Protein AF-A0A0V0Y536-F1 (afdb_monomer_lite)

Organism: Trichinella pseudospiralis (NCBI:txid6337)

Foldseek 3Di:
DQPDPDKDDKDKDKFFWAPPDDPWIWGADPVGIFTEDCPQEDEDDDDDDHRDTKIFIAMDDPRYGYGHYIYHDDDDDPVRVCVVVVNDDPQDDDVVLVPDDLVNLVVVPVQAAEDEAEDEAQALLDPVSLVVVLVVVVVVLDDDPRYAYEYEYEDPHHPDQPQQCLLVSSLVSVVSNLVSLVVRVSCLVRYAYEYEYDCSSDPDNDDPDDFPPVQVSVVVSPPDPSNVRYYYGYNPRQCSVDSRPDRPVVVVVVPD

InterPro domains:
  IPR007185 DNA polymerase alpha/delta/epsilon, subunit B [PF04042] (116-205)
  IPR016266 DNA polymerase epsilon, subunit B [PTHR12708] (7-204)

Secondary structure (DSSP, 8-state):
-TT--S-EEEEEEEEEEEEEETTEEEEEETTEEEEEE-TTPEEPSS---TTEEEEEEEEEETTEEEEEEEEPPPPPPHHHHHHHTTT--SS---HHHHTS-HHHHHHHHHHSEEEEEEE----TT-HHHHHHHHHHHHHTT---SSEEEEEEEESP-SSS--GGGHHHHHHHHHHHHHHHHHT-HHHHHHEEEEEE--GGG-SS---S--TTHHHHHHHHH---GGGTTEEE--TT----S-BTTB-HHHHHHT--

Structure (mmCIF, N/CA/C/O backbone):
data_AF-A0A0V0Y536-F1
#
_entry.id   AF-A0A0V0Y536-F1
#
loop_
_atom_site.group_PDB
_atom_site.id
_atom_site.type_symbol
_atom_site.label_atom_id
_atom_site.label_alt_id
_atom_site.label_comp_id
_atom_site.label_asym_id
_atom_site.label_entity_id
_atom_site.label_seq_id
_atom_site.pdbx_PDB_ins_code
_atom_site.Cartn_x
_atom_site.Cartn_y
_atom_site.Cartn_z
_atom_site.occupancy
_atom_site.B_iso_or_equiv
_atom_site.auth_seq_id
_atom_site.auth_comp_id
_atom_site.auth_asym_id
_atom_site.auth_atom_id
_atom_site.pdbx_PDB_model_num
ATOM 1 N N . LEU A 1 1 ? 23.958 9.871 -24.128 1.00 57.53 1 LEU A N 1
ATOM 2 C CA . LEU A 1 1 ? 24.041 8.846 -25.206 1.00 57.53 1 LEU A CA 1
ATOM 3 C C . LEU A 1 1 ? 23.639 9.389 -26.580 1.00 57.53 1 LEU A C 1
ATOM 5 O O . LEU A 1 1 ? 24.265 9.031 -27.570 1.00 57.53 1 LEU A O 1
ATOM 9 N N . CYS A 1 2 ? 22.689 10.324 -26.642 1.00 49.59 2 CYS A N 1
ATOM 10 C CA . CYS A 1 2 ? 22.098 10.861 -27.877 1.00 49.59 2 CYS A CA 1
ATOM 11 C C . CYS A 1 2 ? 23.032 11.714 -28.771 1.00 49.59 2 CYS A C 1
ATOM 13 O O . CYS A 1 2 ? 22.604 12.214 -29.803 1.00 49.59 2 CYS A O 1
ATOM 15 N N . GLY A 1 3 ? 24.305 11.888 -28.395 1.00 49.81 3 GLY A N 1
ATOM 16 C CA . GLY A 1 3 ? 25.318 12.613 -29.176 1.00 49.81 3 GLY A CA 1
ATOM 17 C C . GLY A 1 3 ? 26.428 11.732 -29.762 1.00 49.81 3 GLY A C 1
ATOM 18 O O . GLY A 1 3 ? 27.375 12.259 -30.340 1.00 49.81 3 GLY A O 1
ATOM 19 N N . PHE A 1 4 ? 26.365 10.408 -29.580 1.00 56.66 4 PHE A N 1
ATOM 20 C CA . PHE A 1 4 ? 27.426 9.496 -30.013 1.00 56.66 4 PHE A CA 1
ATOM 21 C C . PHE A 1 4 ? 27.183 8.995 -31.446 1.00 56.66 4 PHE A C 1
ATOM 23 O O . PHE A 1 4 ? 26.206 8.302 -31.707 1.00 56.66 4 PHE A O 1
ATOM 30 N N . GLN A 1 5 ? 28.084 9.325 -32.377 1.00 48.56 5 GLN A N 1
ATOM 31 C CA . GLN A 1 5 ? 28.034 8.894 -33.787 1.00 48.56 5 GLN A CA 1
ATOM 32 C C . GLN A 1 5 ? 28.821 7.587 -34.036 1.00 48.56 5 GLN A C 1
ATOM 34 O O . GLN A 1 5 ? 29.608 7.488 -34.976 1.00 48.56 5 GLN A O 1
ATOM 39 N N . GLY A 1 6 ? 28.640 6.578 -33.180 1.00 59.16 6 GLY A N 1
ATOM 40 C CA . GLY A 1 6 ? 29.296 5.269 -33.303 1.00 59.16 6 GLY A CA 1
ATOM 41 C C . GLY A 1 6 ? 28.501 4.140 -32.642 1.00 59.16 6 GLY A C 1
ATOM 42 O O . GLY A 1 6 ? 27.466 4.381 -32.031 1.00 59.16 6 GLY A O 1
ATOM 43 N N . SER A 1 7 ? 28.992 2.900 -32.735 1.00 58.31 7 SER A N 1
ATOM 44 C CA . SER A 1 7 ? 28.406 1.751 -32.026 1.00 58.31 7 SER A CA 1
ATOM 45 C C . SER A 1 7 ? 29.012 1.629 -30.626 1.00 58.31 7 SER A C 1
ATOM 47 O O . SER A 1 7 ? 30.226 1.459 -30.480 1.00 58.31 7 SER A O 1
ATOM 49 N N . LEU A 1 8 ? 28.171 1.726 -29.595 1.00 69.12 8 LEU A N 1
ATOM 50 C CA . LEU A 1 8 ? 28.553 1.455 -28.207 1.00 69.12 8 LEU A CA 1
ATOM 51 C C . LEU A 1 8 ? 28.344 -0.030 -27.919 1.00 69.12 8 LEU A C 1
ATOM 53 O O . LEU A 1 8 ? 27.218 -0.525 -27.944 1.00 69.12 8 LEU A O 1
ATOM 57 N N . LYS A 1 9 ? 29.441 -0.745 -27.655 1.00 65.38 9 LYS A N 1
ATOM 58 C CA . LYS A 1 9 ? 29.406 -2.163 -27.290 1.00 65.38 9 LYS A CA 1
ATOM 59 C C . LYS A 1 9 ? 29.145 -2.298 -25.792 1.00 65.38 9 LYS A C 1
ATOM 61 O O . LYS A 1 9 ? 30.017 -1.941 -25.011 1.00 65.38 9 LYS A O 1
ATOM 66 N N . SER A 1 10 ? 27.980 -2.850 -25.448 1.00 75.88 10 SER A N 1
ATOM 67 C CA . SER A 1 10 ? 27.505 -3.170 -24.092 1.00 75.88 10 SER A CA 1
ATOM 68 C C . SER A 1 10 ? 27.472 -1.973 -23.137 1.00 75.88 10 SER A C 1
ATOM 70 O O . SER A 1 10 ? 28.491 -1.506 -22.638 1.00 75.88 10 SER A O 1
ATOM 72 N N . THR A 1 11 ? 26.283 -1.457 -22.861 1.00 84.06 11 THR A N 1
ATOM 73 C CA . THR A 1 11 ? 26.051 -0.380 -21.896 1.00 84.06 11 THR A CA 1
ATOM 74 C C . THR A 1 11 ? 24.879 -0.761 -21.008 1.00 84.06 11 THR A C 1
ATOM 76 O O . THR A 1 11 ? 23.914 -1.358 -21.478 1.00 84.06 11 THR A O 1
ATOM 79 N N . VAL A 1 12 ? 24.983 -0.413 -19.728 1.00 90.25 12 VAL A N 1
ATOM 80 C CA . VAL A 1 12 ? 23.879 -0.488 -18.773 1.00 90.25 12 VAL A CA 1
ATOM 81 C C . VAL A 1 12 ? 23.397 0.932 -18.522 1.00 90.25 12 VAL A C 1
ATOM 83 O O . VAL A 1 12 ? 24.197 1.799 -18.166 1.00 90.25 12 VAL A O 1
ATOM 86 N N . ILE A 1 13 ? 22.112 1.176 -18.751 1.00 91.06 13 ILE A N 1
ATOM 87 C CA . ILE A 1 13 ? 21.487 2.494 -18.643 1.00 91.06 13 ILE A CA 1
ATOM 88 C C . ILE A 1 13 ? 20.367 2.398 -17.618 1.00 91.06 13 ILE A C 1
ATOM 90 O O . ILE A 1 13 ? 19.559 1.474 -17.667 1.00 91.06 13 ILE A O 1
ATOM 94 N N . VAL A 1 14 ? 20.325 3.354 -16.693 1.00 93.38 14 VAL A N 1
ATOM 95 C CA . VAL A 1 14 ? 19.206 3.515 -15.764 1.00 93.38 14 VAL A CA 1
ATOM 96 C C . VAL A 1 14 ? 18.327 4.630 -16.294 1.00 93.38 14 VAL A C 1
ATOM 98 O O . VAL A 1 14 ? 18.819 5.731 -16.533 1.00 93.38 14 VAL A O 1
ATOM 101 N N . GLY A 1 15 ? 17.045 4.352 -16.475 1.00 93.94 15 GLY A N 1
ATOM 102 C CA . GLY A 1 15 ? 16.106 5.346 -16.971 1.00 93.94 15 GLY A CA 1
ATOM 103 C C . GLY A 1 15 ? 14.664 4.930 -16.756 1.00 93.94 15 GLY A C 1
ATOM 104 O O . GLY A 1 15 ? 14.371 3.802 -16.358 1.00 93.94 15 GLY A O 1
ATOM 105 N N . MET A 1 16 ? 13.760 5.862 -17.009 1.00 94.69 16 MET A N 1
ATOM 106 C CA . MET A 1 16 ? 12.327 5.639 -16.989 1.00 94.69 16 MET A CA 1
ATOM 107 C C . MET A 1 16 ? 11.880 5.077 -18.340 1.00 94.69 16 MET A C 1
ATOM 109 O O . MET A 1 16 ? 12.125 5.686 -19.379 1.00 94.69 16 MET A O 1
ATOM 113 N N . MET A 1 17 ? 11.223 3.920 -18.333 1.00 92.94 17 MET A N 1
ATOM 114 C CA . MET A 1 17 ? 10.663 3.314 -19.541 1.00 92.94 17 MET A CA 1
ATOM 115 C C . MET A 1 17 ? 9.279 3.902 -19.830 1.00 92.94 17 MET A C 1
ATOM 117 O O . MET A 1 17 ? 8.364 3.718 -19.032 1.00 92.94 17 MET A O 1
ATOM 121 N N . SER A 1 18 ? 9.100 4.572 -20.967 1.00 90.88 18 SER A N 1
ATOM 122 C CA . SER A 1 18 ? 7.841 5.231 -21.348 1.00 90.88 18 SER A CA 1
ATOM 123 C C . SER A 1 18 ? 7.421 4.901 -22.783 1.00 90.88 18 SER A C 1
ATOM 125 O O . SER A 1 18 ? 8.256 4.573 -23.632 1.00 90.88 18 SER A O 1
ATOM 127 N N . GLN A 1 19 ? 6.121 4.969 -23.079 1.00 89.38 19 GLN A N 1
ATOM 128 C CA . GLN A 1 19 ? 5.583 4.775 -24.425 1.00 89.38 19 GLN A CA 1
ATOM 129 C C . GLN A 1 19 ? 5.170 6.127 -25.028 1.00 89.38 19 GLN A C 1
ATOM 131 O O . GLN A 1 19 ? 4.013 6.538 -24.992 1.00 89.38 19 GLN A O 1
ATOM 136 N N . LEU A 1 20 ? 6.131 6.834 -25.632 1.00 76.88 20 LEU A N 1
ATOM 137 C CA . LEU A 1 20 ? 5.892 8.172 -26.199 1.00 76.88 20 LEU A CA 1
ATOM 138 C C . LEU A 1 20 ? 5.052 8.156 -27.489 1.00 76.88 20 LEU A C 1
ATOM 140 O O . LEU A 1 20 ? 4.3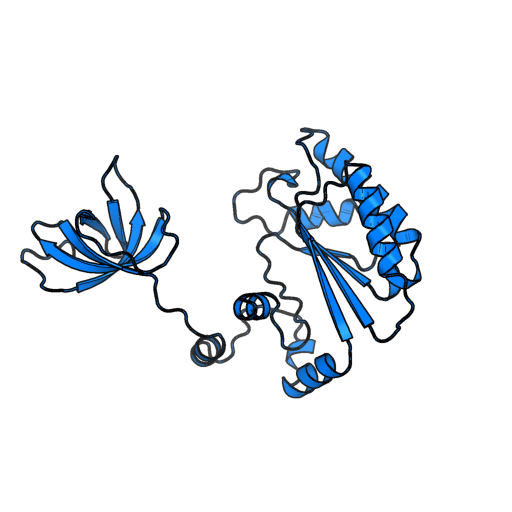60 9.130 -27.796 1.00 76.88 20 LEU A O 1
ATOM 144 N N . LYS A 1 21 ? 5.115 7.073 -28.273 1.00 80.06 21 LYS A N 1
ATOM 145 C CA . LYS A 1 21 ? 4.303 6.879 -29.485 1.00 80.06 21 LYS A CA 1
ATOM 146 C C . LYS A 1 21 ? 3.730 5.469 -29.507 1.00 80.06 21 LYS A C 1
ATOM 148 O O . LYS A 1 21 ? 4.230 4.557 -28.853 1.00 80.06 21 LYS A O 1
ATOM 153 N N . HIS A 1 22 ? 2.673 5.287 -30.296 1.00 76.38 22 HIS A N 1
ATOM 154 C CA . HIS A 1 22 ? 2.019 3.991 -30.441 1.00 76.38 22 HIS A CA 1
ATOM 155 C C . HIS A 1 22 ? 3.041 2.929 -30.878 1.00 76.38 22 HIS A C 1
ATOM 157 O O . HIS A 1 22 ? 3.627 3.041 -31.954 1.00 76.38 22 HIS A O 1
ATOM 163 N N . HIS A 1 23 ? 3.240 1.918 -30.030 1.00 76.31 23 HIS A N 1
ATOM 164 C CA . HIS A 1 23 ? 4.147 0.784 -30.244 1.00 76.31 23 HIS A CA 1
ATOM 165 C C . HIS A 1 23 ? 5.657 1.078 -30.246 1.00 76.31 23 HIS A C 1
ATOM 167 O O . HIS A 1 23 ? 6.419 0.185 -30.610 1.00 76.31 23 HIS A O 1
ATOM 173 N N . THR A 1 24 ? 6.115 2.250 -29.789 1.00 87.06 24 THR A N 1
ATOM 174 C CA . THR A 1 24 ? 7.552 2.496 -29.562 1.00 87.06 24 THR A CA 1
ATOM 175 C C . THR A 1 24 ? 7.821 2.802 -28.094 1.00 87.06 24 THR A C 1
ATOM 177 O O . THR A 1 24 ? 7.201 3.688 -27.505 1.00 87.06 24 THR A O 1
ATOM 180 N N . PHE A 1 25 ? 8.748 2.055 -27.497 1.00 91.69 25 PHE A N 1
ATOM 181 C CA . PHE A 1 25 ? 9.212 2.303 -26.136 1.00 91.69 25 PHE A CA 1
ATOM 182 C C . PHE A 1 25 ? 10.443 3.197 -26.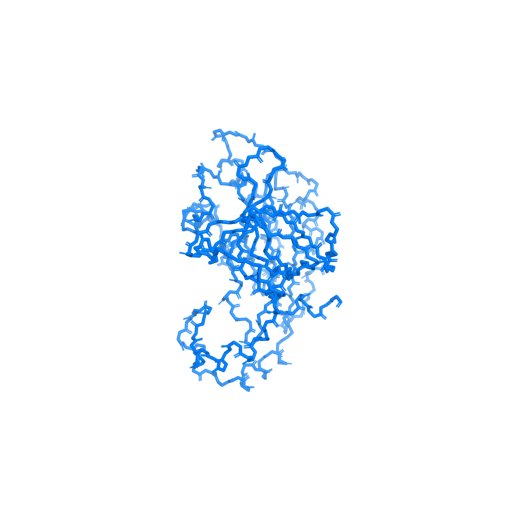172 1.00 91.69 25 PHE A C 1
ATOM 184 O O . PHE A 1 25 ? 11.285 3.063 -27.055 1.00 91.69 25 PHE A O 1
ATOM 191 N N . HIS A 1 26 ? 10.539 4.106 -25.215 1.00 93.31 26 HIS A N 1
ATOM 192 C CA . HIS A 1 26 ? 11.686 4.978 -25.016 1.00 93.31 26 HIS A CA 1
ATOM 193 C C . HIS A 1 26 ? 12.218 4.793 -23.597 1.00 93.31 26 HIS A C 1
ATOM 195 O O . HIS A 1 26 ? 11.467 4.456 -22.678 1.00 93.31 26 HIS A O 1
ATOM 201 N N . LEU A 1 27 ? 13.521 4.998 -23.434 1.00 93.69 27 LEU A N 1
ATOM 202 C CA . LEU A 1 27 ? 14.175 5.106 -22.137 1.00 93.69 27 LEU A CA 1
ATOM 203 C C . LEU A 1 27 ? 14.585 6.557 -21.926 1.00 93.69 27 LEU A C 1
ATOM 205 O O . LEU A 1 27 ? 15.329 7.103 -22.740 1.00 93.69 27 LEU A O 1
ATOM 209 N N . GLU A 1 28 ? 14.101 7.161 -20.850 1.00 93.56 28 GLU A N 1
ATOM 210 C CA . GLU A 1 28 ? 14.342 8.562 -20.512 1.00 93.56 28 GLU A CA 1
ATOM 211 C C . GLU A 1 28 ? 15.214 8.679 -19.259 1.00 93.56 28 GLU A C 1
ATOM 213 O O . GLU A 1 28 ? 14.956 8.040 -18.237 1.00 93.56 28 GLU A O 1
ATOM 218 N N . ASP A 1 29 ? 16.240 9.521 -19.322 1.00 91.19 29 ASP A N 1
ATOM 219 C CA . ASP A 1 29 ? 17.017 9.959 -18.165 1.00 91.19 29 ASP A CA 1
ATOM 220 C C . ASP A 1 29 ? 17.104 11.497 -18.125 1.00 91.19 29 ASP A C 1
ATOM 222 O O . ASP A 1 29 ? 16.519 12.203 -18.944 1.00 91.19 29 ASP A O 1
ATOM 226 N N . LEU A 1 30 ? 17.857 12.054 -17.170 1.00 88.69 30 LEU A N 1
ATOM 227 C CA . LEU A 1 30 ? 18.042 13.510 -17.062 1.00 88.69 30 LEU A CA 1
ATOM 228 C C . LEU A 1 30 ? 18.771 14.136 -18.270 1.00 88.69 30 LEU A C 1
ATOM 230 O O . LEU A 1 30 ? 18.840 15.362 -18.374 1.00 88.69 30 LEU A O 1
ATOM 234 N N . THR A 1 31 ? 19.368 13.326 -19.146 1.00 88.88 31 THR A N 1
ATOM 235 C CA . THR A 1 31 ? 20.142 13.765 -20.314 1.00 88.88 31 THR A CA 1
ATOM 236 C C . THR A 1 31 ? 19.341 13.727 -21.614 1.00 88.88 31 THR A C 1
ATOM 238 O O . THR A 1 31 ? 19.699 14.446 -22.552 1.00 88.88 31 THR A O 1
ATOM 241 N N . GLY A 1 32 ? 18.268 12.937 -21.679 1.00 88.50 32 GLY A N 1
ATOM 242 C CA . GLY A 1 32 ? 17.351 12.864 -22.814 1.00 88.50 32 GLY A CA 1
ATOM 243 C C . GLY A 1 32 ? 16.661 11.507 -22.926 1.00 88.50 32 GLY A C 1
ATOM 244 O O . GLY A 1 32 ? 16.702 10.694 -22.005 1.00 88.50 32 GLY A O 1
ATOM 245 N N . ASP A 1 33 ? 16.048 11.257 -24.082 1.00 90.75 33 ASP A N 1
ATOM 246 C CA . ASP A 1 33 ? 15.391 9.993 -24.404 1.00 90.75 33 ASP A CA 1
ATOM 247 C C . ASP A 1 33 ? 16.098 9.235 -25.540 1.00 90.75 33 ASP A C 1
ATOM 249 O O . ASP A 1 33 ? 16.765 9.821 -26.402 1.00 90.75 33 ASP A O 1
ATOM 253 N N . ILE A 1 34 ? 15.955 7.910 -25.535 1.00 91.06 34 ILE A N 1
ATOM 254 C CA . ILE A 1 34 ? 16.405 7.023 -26.612 1.00 91.06 34 ILE A CA 1
ATOM 255 C C . ILE A 1 34 ? 15.341 5.965 -26.906 1.00 91.06 34 ILE A C 1
ATOM 257 O O . ILE A 1 34 ? 14.776 5.369 -25.990 1.00 91.06 34 ILE A O 1
ATOM 261 N N . GLU A 1 35 ? 15.070 5.720 -28.189 1.00 92.94 35 GLU A N 1
ATOM 262 C CA . GLU A 1 35 ? 14.149 4.665 -28.618 1.00 92.94 35 GLU A CA 1
ATOM 263 C C . GLU A 1 35 ? 14.727 3.284 -28.281 1.00 92.94 35 GLU A C 1
ATOM 265 O O . GLU A 1 35 ? 15.913 3.025 -28.497 1.00 92.94 35 GLU A O 1
ATOM 270 N N . MET A 1 36 ? 13.885 2.394 -27.762 1.00 91.50 36 MET A N 1
ATOM 271 C CA . MET A 1 36 ? 14.243 1.038 -27.369 1.00 91.50 36 MET A CA 1
ATOM 272 C C . MET A 1 36 ? 13.636 -0.004 -28.300 1.00 91.50 36 MET A C 1
ATOM 274 O O . MET A 1 36 ? 12.426 -0.039 -28.532 1.00 91.50 36 MET A O 1
ATOM 278 N N . ASN A 1 37 ? 14.475 -0.934 -28.743 1.00 92.00 37 ASN A N 1
ATOM 279 C CA . ASN A 1 37 ? 14.046 -2.166 -29.383 1.00 92.00 37 ASN A CA 1
ATOM 280 C C . ASN A 1 37 ? 14.003 -3.299 -28.348 1.00 92.00 37 ASN A C 1
ATOM 282 O O . ASN A 1 37 ? 15.041 -3.676 -27.802 1.00 92.00 37 ASN A O 1
ATOM 286 N N . LEU A 1 38 ? 12.799 -3.842 -28.129 1.00 91.38 38 LEU A N 1
ATOM 287 C CA . LEU A 1 38 ? 12.510 -4.888 -27.143 1.00 91.38 38 LEU A CA 1
ATOM 288 C C . LEU A 1 38 ? 12.370 -6.307 -27.740 1.00 91.38 38 LEU A C 1
ATOM 290 O O . LEU A 1 38 ? 11.912 -7.220 -27.057 1.00 91.38 38 LEU A O 1
ATOM 294 N N . THR A 1 39 ? 12.692 -6.502 -29.025 1.00 89.88 39 THR A N 1
ATOM 295 C CA . THR A 1 39 ? 12.359 -7.740 -29.767 1.00 89.88 39 THR A CA 1
ATOM 296 C C . THR A 1 39 ? 13.033 -8.992 -29.193 1.00 89.88 39 THR A C 1
ATOM 298 O O . THR A 1 39 ? 12.384 -10.027 -29.075 1.00 89.88 39 THR A O 1
ATOM 301 N N . ASP A 1 40 ? 14.307 -8.889 -28.804 1.00 89.94 40 ASP A N 1
ATOM 302 C CA . ASP A 1 40 ? 15.127 -10.005 -28.302 1.00 89.94 40 ASP A CA 1
ATOM 303 C C . ASP A 1 40 ? 15.547 -9.787 -26.835 1.00 89.94 40 ASP A C 1
ATOM 305 O O . ASP A 1 40 ? 16.648 -10.151 -26.416 1.00 89.94 40 ASP A O 1
ATOM 309 N N . THR A 1 41 ? 14.688 -9.133 -26.052 1.00 93.31 41 THR A N 1
ATOM 310 C CA . THR A 1 41 ? 15.006 -8.725 -24.681 1.00 93.31 41 THR A CA 1
ATOM 311 C C . THR A 1 41 ? 14.605 -9.779 -23.656 1.00 93.31 41 THR A C 1
ATOM 313 O O . THR A 1 41 ? 13.464 -10.239 -23.620 1.00 93.31 41 THR A O 1
ATOM 316 N N . ASN A 1 42 ? 15.534 -10.115 -22.763 1.00 95.25 42 ASN A N 1
ATOM 317 C CA . ASN A 1 42 ? 15.274 -10.956 -21.605 1.00 95.25 42 ASN A CA 1
ATOM 318 C C . ASN A 1 42 ? 14.894 -10.100 -20.385 1.00 95.25 42 ASN A C 1
ATOM 320 O O . ASN A 1 42 ? 15.680 -9.271 -19.926 1.00 95.25 42 ASN A O 1
ATOM 324 N N . PHE A 1 43 ? 13.702 -10.311 -19.834 1.00 94.62 43 PHE A N 1
ATOM 325 C CA . PHE A 1 43 ? 13.246 -9.615 -18.633 1.00 94.62 43 PHE A CA 1
ATOM 326 C C . PHE A 1 43 ? 13.589 -10.432 -17.390 1.00 94.62 43 PHE A C 1
ATOM 328 O O . PHE A 1 43 ? 13.238 -11.609 -17.290 1.00 94.62 43 PHE A O 1
ATOM 335 N N . GLN A 1 44 ? 14.239 -9.797 -16.416 1.00 94.56 44 GLN A N 1
ATOM 336 C CA . GLN A 1 44 ? 14.375 -10.381 -15.084 1.00 94.56 44 GLN A CA 1
ATOM 337 C C . GLN A 1 44 ? 12.990 -10.515 -14.428 1.00 94.56 44 GLN A C 1
ATOM 339 O O . GLN A 1 44 ? 12.093 -9.737 -14.762 1.00 94.56 44 GLN A O 1
ATOM 344 N N . PRO A 1 45 ? 12.786 -11.464 -13.498 1.00 92.56 45 PRO A N 1
ATOM 345 C CA . PRO A 1 45 ? 11.506 -11.635 -12.814 1.00 92.56 45 PRO A CA 1
ATOM 346 C C . PRO A 1 45 ? 11.001 -10.322 -12.203 1.00 92.56 45 PRO A C 1
ATOM 348 O O . PRO A 1 45 ? 11.728 -9.657 -11.467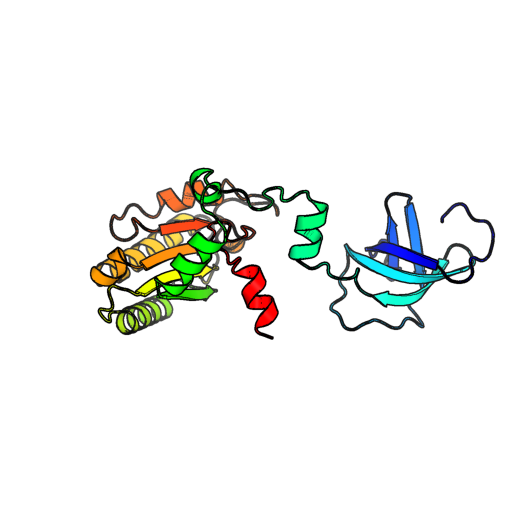 1.00 92.56 45 PRO A O 1
ATOM 351 N N . GLY A 1 46 ? 9.766 -9.935 -12.531 1.00 89.25 46 GLY A N 1
ATOM 352 C CA . GLY A 1 46 ? 9.248 -8.626 -12.154 1.00 89.25 46 GLY A CA 1
ATOM 353 C C . GLY A 1 46 ? 7.964 -8.222 -12.871 1.00 89.25 46 GLY A C 1
ATOM 354 O O . GLY A 1 46 ? 7.636 -8.767 -13.925 1.00 89.25 46 GLY A O 1
ATOM 355 N N . LEU A 1 47 ? 7.252 -7.241 -12.310 1.00 91.25 47 LEU A N 1
ATOM 356 C CA . LEU A 1 47 ? 6.121 -6.583 -12.965 1.00 91.25 47 LEU A CA 1
ATOM 357 C C . LEU A 1 47 ? 6.583 -5.259 -13.577 1.00 91.25 47 LEU A C 1
ATOM 359 O O . LEU A 1 47 ? 6.772 -4.279 -12.864 1.00 91.25 47 LEU A O 1
ATOM 363 N N . TYR A 1 48 ? 6.739 -5.226 -14.896 1.00 90.00 48 TYR A N 1
ATOM 364 C CA . TYR A 1 48 ? 7.132 -4.021 -15.622 1.00 90.00 48 TYR A CA 1
ATOM 365 C C . TYR A 1 48 ? 5.890 -3.278 -16.103 1.00 90.00 48 TYR A C 1
ATOM 367 O O . TYR A 1 48 ? 5.091 -3.827 -16.863 1.00 90.00 48 TYR A O 1
ATOM 375 N N . VAL A 1 49 ? 5.743 -2.024 -15.681 1.00 89.94 49 VAL A N 1
ATOM 376 C CA . VAL A 1 49 ? 4.711 -1.113 -16.192 1.00 89.94 49 VAL A CA 1
ATOM 377 C C . VAL A 1 49 ? 5.354 0.133 -16.789 1.00 89.94 49 VAL A C 1
ATOM 379 O O . VAL A 1 49 ? 6.543 0.396 -16.601 1.00 89.94 49 VAL A O 1
ATOM 382 N N . GLU A 1 50 ? 4.562 0.887 -17.543 1.00 89.38 50 GLU A N 1
ATOM 383 C CA . GLU A 1 50 ? 4.991 2.174 -18.079 1.00 89.38 50 GLU A CA 1
ATOM 384 C C . GLU A 1 50 ? 5.383 3.138 -16.946 1.00 89.38 50 GLU A C 1
ATOM 386 O O . GLU A 1 50 ? 4.844 3.081 -15.840 1.00 89.38 50 GLU A O 1
ATOM 391 N N . ASN A 1 51 ? 6.332 4.024 -17.230 1.00 90.44 51 ASN A N 1
ATOM 392 C CA . ASN A 1 51 ? 6.863 5.046 -16.332 1.00 90.44 51 ASN A CA 1
ATOM 393 C C . ASN A 1 51 ? 7.619 4.485 -15.112 1.00 90.44 51 ASN A C 1
ATOM 395 O O . ASN A 1 51 ? 7.848 5.207 -14.141 1.00 90.44 51 ASN A O 1
ATOM 399 N N . MET A 1 52 ? 8.052 3.222 -15.155 1.00 91.44 52 MET A N 1
ATOM 400 C CA . MET A 1 52 ? 8.956 2.660 -14.150 1.00 91.44 52 MET A CA 1
ATOM 401 C C . MET A 1 52 ? 10.421 2.950 -14.462 1.00 91.44 52 MET A C 1
ATOM 403 O O . MET A 1 52 ? 10.840 2.959 -15.620 1.00 91.44 52 MET A O 1
ATOM 407 N N . ILE A 1 53 ? 11.208 3.129 -13.400 1.00 93.88 53 ILE A N 1
ATOM 408 C CA . ILE A 1 53 ? 12.667 3.194 -13.482 1.00 93.88 53 ILE A CA 1
ATOM 409 C C . ILE A 1 53 ? 13.206 1.770 -13.602 1.00 93.88 53 ILE A C 1
ATOM 411 O O . ILE A 1 53 ? 12.976 0.930 -12.731 1.00 93.88 53 ILE A O 1
ATOM 415 N N . VAL A 1 54 ? 13.938 1.514 -14.679 1.00 94.75 54 VAL A N 1
ATOM 416 C CA . VAL A 1 54 ? 14.517 0.210 -15.002 1.00 94.75 54 VAL A CA 1
ATOM 417 C C . VAL A 1 54 ? 16.003 0.342 -15.316 1.00 94.75 54 VAL A C 1
ATOM 419 O O . VAL A 1 54 ? 16.488 1.397 -15.730 1.00 94.75 54 VAL A O 1
ATOM 422 N N . MET A 1 55 ? 16.728 -0.755 -15.123 1.00 94.31 55 MET A N 1
ATOM 423 C CA . MET A 1 55 ? 18.082 -0.943 -15.625 1.00 94.31 55 MET A CA 1
ATOM 424 C C . MET A 1 55 ? 18.017 -1.728 -16.932 1.00 94.31 55 MET A C 1
ATOM 426 O O . MET A 1 55 ? 17.524 -2.856 -16.961 1.00 94.31 55 MET A O 1
ATOM 430 N N . VAL A 1 56 ? 18.533 -1.137 -18.004 1.00 94.12 56 VAL A N 1
ATOM 431 C CA . VAL A 1 56 ? 18.557 -1.731 -19.342 1.00 94.12 56 VAL A CA 1
ATOM 432 C C . VAL A 1 56 ? 19.998 -1.998 -19.741 1.00 94.12 56 VAL A C 1
ATOM 434 O O . VAL A 1 56 ? 20.790 -1.071 -19.901 1.00 94.12 56 VAL A O 1
ATOM 437 N N . GLU A 1 57 ? 20.339 -3.268 -19.910 1.00 93.88 57 GLU A N 1
ATOM 438 C CA . GLU A 1 57 ? 21.575 -3.703 -20.549 1.00 93.88 57 GLU A CA 1
ATOM 439 C C . GLU A 1 57 ? 21.326 -3.876 -22.047 1.00 93.88 57 GLU A C 1
ATOM 441 O O . GLU A 1 57 ? 20.324 -4.465 -22.458 1.00 93.88 57 GLU A O 1
ATOM 446 N N . GLY A 1 58 ? 22.234 -3.366 -22.873 1.00 92.31 58 GLY A N 1
ATOM 447 C CA . GLY A 1 58 ? 22.109 -3.486 -24.316 1.00 92.31 58 GLY A CA 1
ATOM 448 C C . GLY A 1 58 ? 23.235 -2.815 -25.084 1.00 92.31 58 GLY A C 1
ATOM 449 O O . GLY A 1 58 ? 24.287 -2.477 -24.538 1.00 92.31 58 GLY A O 1
ATOM 450 N N . PHE A 1 59 ? 23.018 -2.604 -26.375 1.00 91.00 59 PHE A N 1
ATOM 451 C CA . PHE A 1 59 ? 23.934 -1.856 -27.234 1.00 91.00 59 PHE A CA 1
ATOM 452 C C . PHE A 1 59 ? 23.171 -0.819 -28.050 1.00 91.00 59 PHE A C 1
ATOM 454 O O . PHE A 1 59 ? 21.997 -0.997 -28.367 1.00 91.00 59 PHE A O 1
ATOM 461 N N . VAL A 1 60 ? 23.849 0.271 -28.403 1.00 89.50 60 VAL A N 1
ATOM 462 C CA . VAL A 1 60 ? 23.260 1.331 -29.227 1.00 89.50 60 VAL A CA 1
ATOM 463 C C . VAL A 1 60 ? 23.774 1.196 -30.658 1.00 89.50 60 VAL A C 1
ATOM 465 O O . VAL A 1 60 ? 24.990 1.209 -30.888 1.00 89.50 60 VAL A O 1
ATOM 468 N N . SER A 1 61 ? 22.845 1.070 -31.606 1.00 87.94 61 SER A N 1
ATOM 469 C CA . SER A 1 61 ? 23.089 1.111 -33.054 1.00 87.94 61 SER A CA 1
ATOM 470 C C . SER A 1 61 ? 22.086 2.059 -33.690 1.00 87.94 61 SER A C 1
ATOM 472 O O . SER A 1 61 ? 20.920 2.041 -33.320 1.00 87.94 61 SER A O 1
ATOM 474 N N . ASP A 1 62 ? 22.533 2.897 -34.626 1.00 85.81 62 ASP A N 1
ATOM 475 C CA . ASP A 1 62 ? 21.650 3.783 -35.401 1.00 85.81 62 ASP A CA 1
ATOM 476 C C . ASP A 1 62 ? 20.696 4.627 -34.533 1.00 85.81 62 ASP A C 1
ATOM 478 O O . ASP A 1 62 ? 19.538 4.844 -34.878 1.00 85.81 62 ASP A O 1
ATOM 482 N N . SER A 1 63 ? 21.195 5.097 -33.382 1.00 85.12 63 SER A N 1
ATOM 483 C CA . SER A 1 63 ? 20.433 5.867 -32.384 1.00 85.12 63 SER A CA 1
ATOM 484 C C . SER A 1 63 ? 19.270 5.116 -31.715 1.00 85.12 63 SER A C 1
ATOM 486 O O . SER A 1 63 ? 18.460 5.747 -31.040 1.00 85.12 63 SER A O 1
ATOM 488 N N . VAL A 1 64 ? 19.230 3.787 -31.826 1.00 90.25 64 VAL A N 1
ATOM 489 C CA . VAL A 1 64 ? 18.282 2.896 -31.144 1.00 90.25 64 VAL A CA 1
ATOM 490 C C . VAL A 1 64 ? 19.026 2.036 -30.122 1.00 90.25 64 VAL A C 1
ATOM 492 O O . VAL A 1 64 ? 20.093 1.477 -30.400 1.00 90.25 64 VAL A O 1
ATOM 495 N N . LEU A 1 65 ? 18.465 1.928 -28.919 1.00 91.25 65 LEU A N 1
ATOM 496 C CA . LEU A 1 65 ? 18.935 1.034 -27.868 1.00 91.25 65 LEU A CA 1
ATOM 497 C C . LEU A 1 65 ? 18.343 -0.361 -28.083 1.00 91.25 65 LEU A C 1
ATOM 499 O O . LEU A 1 65 ? 17.152 -0.585 -27.882 1.00 91.25 65 LEU A O 1
ATOM 503 N N . HIS A 1 66 ? 19.181 -1.317 -28.463 1.00 92.81 66 HIS A N 1
ATOM 504 C CA . HIS A 1 66 ? 18.810 -2.726 -28.518 1.00 92.81 66 HIS A CA 1
ATOM 505 C C . HIS A 1 66 ? 18.994 -3.339 -27.132 1.00 92.81 66 HIS A C 1
ATOM 507 O O . HIS A 1 66 ? 20.126 -3.608 -26.718 1.00 92.81 66 HIS A O 1
ATOM 513 N N . ALA A 1 67 ? 17.887 -3.519 -26.411 1.00 93.25 67 ALA A N 1
ATOM 514 C CA . ALA A 1 67 ? 17.897 -4.061 -25.061 1.00 93.25 67 ALA A CA 1
ATOM 515 C C . ALA A 1 67 ? 18.115 -5.581 -25.100 1.00 93.25 67 ALA A C 1
ATOM 517 O O . ALA A 1 67 ? 17.342 -6.316 -25.713 1.00 93.25 67 ALA A O 1
ATOM 518 N N . THR A 1 68 ? 19.158 -6.061 -24.428 1.00 93.81 68 THR A N 1
ATOM 519 C CA . THR A 1 68 ? 19.422 -7.495 -24.244 1.00 93.81 68 THR A CA 1
ATOM 520 C C . THR A 1 68 ? 18.803 -8.001 -22.952 1.00 93.81 68 THR A C 1
ATOM 522 O O . THR A 1 68 ? 18.180 -9.061 -22.948 1.00 93.81 68 THR A O 1
ATOM 525 N N . THR A 1 69 ? 18.929 -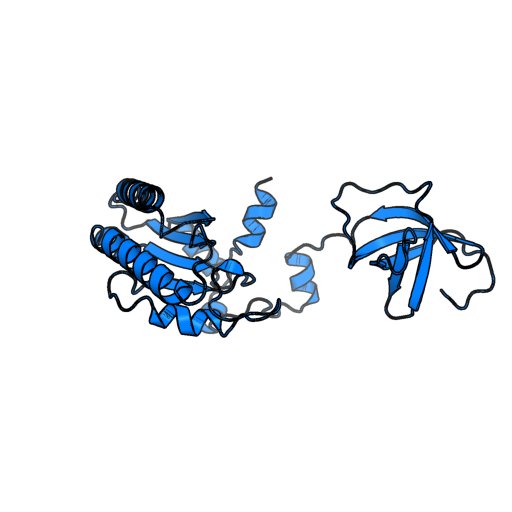7.226 -21.873 1.00 94.38 69 THR A N 1
ATOM 526 C CA . THR A 1 69 ? 18.398 -7.580 -20.555 1.00 94.38 69 THR A CA 1
ATOM 527 C C . THR A 1 69 ? 17.762 -6.360 -19.906 1.00 94.38 69 THR A C 1
ATOM 529 O O . THR A 1 69 ? 18.371 -5.293 -19.883 1.00 94.38 69 THR A O 1
ATOM 532 N N . ILE A 1 70 ? 16.565 -6.512 -19.340 1.00 95.00 70 ILE A N 1
ATOM 533 C CA . ILE A 1 70 ? 15.923 -5.476 -18.520 1.00 95.00 70 ILE A CA 1
ATOM 534 C C . ILE A 1 70 ? 15.689 -6.027 -17.118 1.00 95.00 70 ILE A C 1
ATOM 536 O O . ILE A 1 70 ? 15.238 -7.162 -16.955 1.00 95.00 70 ILE A O 1
ATOM 540 N N . GLY A 1 71 ? 16.014 -5.221 -16.112 1.00 95.00 71 GLY A N 1
ATOM 541 C CA . GLY A 1 71 ? 15.819 -5.541 -14.704 1.00 95.00 71 GLY A CA 1
ATOM 542 C C . GLY A 1 71 ? 15.509 -4.305 -13.871 1.00 95.00 71 GLY A C 1
ATOM 543 O O . GLY A 1 71 ? 15.537 -3.174 -14.359 1.00 95.00 71 GLY A O 1
ATOM 544 N N . PHE A 1 72 ? 15.223 -4.522 -12.594 1.00 93.06 72 PHE A N 1
ATOM 545 C CA . PHE A 1 72 ? 15.081 -3.435 -11.633 1.00 93.06 72 PHE A CA 1
ATOM 546 C C . PHE A 1 72 ? 16.436 -2.993 -11.079 1.00 93.06 72 PHE A C 1
ATOM 548 O O . PHE A 1 72 ? 17.374 -3.798 -11.047 1.00 93.06 72 PHE A O 1
ATOM 555 N N . PRO A 1 73 ? 16.550 -1.733 -10.620 1.00 90.56 73 PRO A N 1
ATOM 556 C CA . PRO A 1 73 ? 17.665 -1.348 -9.771 1.00 90.56 73 PRO A CA 1
ATOM 557 C C . PRO A 1 73 ? 17.757 -2.279 -8.551 1.00 90.56 73 PRO A C 1
ATOM 559 O O . PRO A 1 73 ? 16.723 -2.720 -8.040 1.00 90.56 73 PRO A O 1
ATOM 562 N N . PRO A 1 74 ? 18.975 -2.611 -8.089 1.00 87.19 74 PRO A N 1
ATOM 563 C CA . PRO A 1 74 ? 19.150 -3.476 -6.932 1.00 87.19 74 PRO A CA 1
ATOM 564 C C . PRO A 1 74 ? 18.507 -2.844 -5.695 1.00 87.19 74 PRO A C 1
ATOM 566 O O . PRO A 1 74 ? 18.643 -1.643 -5.460 1.00 87.19 74 PRO A O 1
ATOM 569 N N . ILE A 1 75 ? 17.817 -3.668 -4.909 1.00 84.56 75 ILE A N 1
ATOM 570 C CA . ILE A 1 75 ? 17.204 -3.247 -3.650 1.00 84.56 75 ILE A CA 1
ATOM 571 C C . ILE A 1 75 ? 18.317 -3.071 -2.614 1.00 84.56 75 ILE A C 1
ATOM 573 O O . ILE A 1 75 ? 19.123 -3.976 -2.397 1.00 84.56 75 ILE A O 1
ATOM 577 N N . GLU A 1 76 ? 18.356 -1.901 -1.987 1.00 84.94 76 GLU A N 1
ATOM 578 C CA . GLU A 1 76 ? 19.242 -1.590 -0.868 1.00 84.94 76 GLU A CA 1
ATOM 579 C C . GLU A 1 76 ? 18.574 -1.986 0.459 1.00 84.94 76 GLU A C 1
ATOM 581 O O . GLU A 1 76 ? 17.362 -1.821 0.616 1.00 84.94 76 GLU A O 1
ATOM 586 N N . SER A 1 77 ? 19.339 -2.525 1.416 1.00 83.00 77 SER A N 1
ATOM 587 C CA . SER A 1 77 ? 18.798 -2.833 2.746 1.00 83.00 77 SER A CA 1
ATOM 588 C C . SER A 1 77 ? 18.616 -1.571 3.593 1.00 83.00 77 SER A C 1
ATOM 590 O O . SER A 1 77 ? 19.358 -0.601 3.450 1.00 83.00 77 SER A O 1
ATOM 592 N N . ALA A 1 78 ? 17.691 -1.604 4.555 1.00 75.88 78 ALA A N 1
ATOM 593 C CA . ALA A 1 78 ? 17.486 -0.489 5.481 1.00 75.88 78 ALA A CA 1
ATOM 594 C C . ALA A 1 78 ? 18.771 -0.099 6.238 1.00 75.88 78 ALA A C 1
ATOM 596 O O . ALA A 1 78 ? 19.052 1.082 6.423 1.00 75.88 78 ALA A O 1
ATOM 597 N N . GLU A 1 79 ? 19.592 -1.085 6.623 1.00 77.50 79 GLU A N 1
ATOM 598 C CA . GLU A 1 79 ? 20.892 -0.861 7.268 1.00 77.50 79 GLU A CA 1
ATOM 599 C C . GLU A 1 79 ? 21.867 -0.115 6.345 1.00 77.50 79 GLU A C 1
ATOM 601 O O . GLU A 1 79 ? 22.547 0.816 6.780 1.00 77.50 79 GLU A O 1
ATOM 606 N N . GLN A 1 80 ? 21.926 -0.493 5.065 1.00 79.69 80 GLN A N 1
ATOM 607 C CA . GLN A 1 80 ? 22.757 0.189 4.073 1.00 79.69 80 GLN A CA 1
ATOM 608 C C . GLN A 1 80 ? 22.281 1.630 3.873 1.00 79.69 80 GLN A C 1
ATOM 610 O O . GLN A 1 80 ? 23.085 2.552 4.033 1.00 79.69 80 GLN A O 1
ATOM 615 N N . SER A 1 81 ? 20.978 1.837 3.658 1.00 79.88 81 SER A N 1
ATOM 616 C CA . SER A 1 81 ? 20.415 3.178 3.483 1.00 79.88 81 SER A CA 1
ATOM 617 C C . SER A 1 81 ? 20.678 4.072 4.702 1.00 79.88 81 SER A C 1
ATOM 619 O O . SER A 1 81 ? 21.100 5.217 4.541 1.00 79.88 81 SER A O 1
ATOM 621 N N . LEU A 1 82 ? 20.494 3.568 5.930 1.00 73.44 82 LEU A N 1
ATOM 622 C CA . LEU A 1 82 ? 20.749 4.328 7.164 1.00 73.44 82 LEU A CA 1
ATOM 623 C C . LEU A 1 82 ? 22.225 4.707 7.332 1.00 73.44 82 LEU A C 1
ATOM 625 O O . LEU A 1 82 ? 22.521 5.846 7.704 1.00 73.44 82 LEU A O 1
ATOM 629 N N . ASN A 1 83 ? 23.142 3.790 7.006 1.00 78.81 83 ASN A N 1
ATOM 630 C CA . ASN A 1 83 ? 24.582 4.055 7.018 1.00 78.81 83 ASN A CA 1
ATOM 631 C C . ASN A 1 83 ? 24.975 5.134 5.997 1.00 78.81 83 ASN A C 1
ATOM 633 O O . ASN A 1 83 ? 25.854 5.946 6.274 1.00 78.81 83 ASN A O 1
ATOM 637 N N . HIS A 1 84 ? 24.327 5.162 4.829 1.00 80.62 84 HIS A N 1
ATOM 638 C CA . HIS A 1 84 ? 24.566 6.181 3.804 1.00 80.62 84 HIS A CA 1
ATOM 639 C C . HIS A 1 84 ? 23.936 7.541 4.130 1.00 80.62 84 HIS A C 1
ATOM 641 O O . HIS A 1 84 ? 24.412 8.565 3.642 1.00 80.62 84 HIS A O 1
ATOM 647 N N . LEU A 1 85 ? 22.882 7.558 4.948 1.00 74.94 85 LEU A N 1
ATOM 648 C CA . LEU A 1 85 ? 22.111 8.752 5.302 1.00 74.94 85 LEU A CA 1
ATOM 649 C C . LEU A 1 85 ? 22.490 9.324 6.679 1.00 74.94 85 LEU A C 1
ATOM 651 O O . LEU A 1 85 ? 21.729 10.115 7.233 1.00 74.94 85 LEU A O 1
ATOM 655 N N . ASP A 1 86 ? 23.645 8.936 7.233 1.00 72.38 86 ASP A N 1
ATOM 656 C CA . ASP A 1 86 ? 24.161 9.381 8.539 1.00 72.38 86 ASP A CA 1
ATOM 657 C C . ASP A 1 86 ? 23.128 9.253 9.681 1.00 72.38 86 ASP A C 1
ATOM 659 O O . ASP A 1 86 ? 23.037 10.110 10.565 1.00 72.38 86 ASP A O 1
ATOM 663 N N . ASN A 1 87 ? 22.323 8.182 9.670 1.00 64.62 87 ASN A N 1
ATOM 664 C CA . ASN A 1 87 ? 21.228 7.951 10.625 1.00 64.62 87 ASN A CA 1
ATOM 665 C C . ASN A 1 87 ? 20.206 9.104 10.708 1.00 64.62 87 ASN A C 1
ATOM 667 O O . ASN A 1 87 ? 19.609 9.349 11.762 1.00 64.62 87 ASN A O 1
ATOM 671 N N . MET A 1 88 ? 19.991 9.823 9.603 1.00 66.88 88 MET A N 1
ATOM 672 C CA . MET A 1 88 ? 18.936 10.828 9.504 1.00 66.88 88 MET A CA 1
ATOM 673 C C . MET A 1 88 ? 17.555 10.189 9.713 1.00 66.88 88 MET A C 1
ATOM 675 O O . MET A 1 88 ? 17.266 9.109 9.201 1.00 66.88 88 MET A O 1
ATOM 679 N N . ASP A 1 89 ? 16.672 10.873 10.445 1.00 67.25 89 ASP A N 1
ATOM 680 C CA . ASP A 1 89 ? 15.296 10.411 10.642 1.00 67.25 89 ASP A CA 1
ATOM 681 C C . ASP A 1 89 ? 14.475 10.593 9.355 1.00 67.25 89 ASP A C 1
ATOM 683 O O . ASP A 1 89 ? 13.963 11.678 9.073 1.00 67.25 89 ASP A O 1
ATOM 687 N N . LEU A 1 90 ? 14.368 9.522 8.566 1.00 65.81 90 LEU A N 1
ATOM 688 C CA . LEU A 1 90 ? 13.623 9.494 7.299 1.00 65.81 90 LEU A CA 1
ATOM 689 C C . LEU A 1 90 ? 12.107 9.422 7.495 1.00 65.81 90 LEU A C 1
ATOM 691 O O . LEU A 1 90 ? 11.348 9.781 6.596 1.00 65.81 90 LEU A O 1
ATOM 695 N N . PHE A 1 91 ? 11.664 8.944 8.657 1.00 62.91 91 PHE A N 1
ATOM 696 C CA . PHE A 1 91 ? 10.259 8.635 8.924 1.00 62.91 91 PHE A CA 1
ATOM 697 C C . PHE A 1 91 ? 9.558 9.745 9.709 1.00 62.91 91 PHE A C 1
ATOM 699 O O . PHE A 1 91 ? 8.328 9.842 9.666 1.00 62.91 91 PHE A O 1
ATOM 706 N N . GLY A 1 92 ? 10.328 10.594 10.396 1.00 59.31 92 GLY A N 1
ATOM 707 C CA . GLY A 1 92 ? 9.810 11.602 11.312 1.00 59.31 92 GLY A CA 1
ATOM 708 C C . GLY A 1 92 ? 9.234 10.984 12.591 1.00 59.31 92 GLY A C 1
ATOM 709 O O . GLY A 1 92 ? 9.099 9.769 12.723 1.00 59.31 92 GLY A O 1
ATOM 710 N N . GLY A 1 93 ? 8.881 11.826 13.564 1.00 58.91 93 GLY A N 1
ATOM 711 C CA . GLY A 1 93 ? 8.314 11.372 14.833 1.00 58.91 93 GLY A CA 1
ATOM 712 C C . GLY A 1 93 ? 8.501 12.374 15.969 1.00 58.91 93 GLY A C 1
ATOM 713 O O . GLY A 1 93 ? 9.157 13.405 15.819 1.00 58.91 93 GLY A O 1
ATOM 714 N N . GLN A 1 94 ? 7.885 12.079 17.113 1.00 52.78 94 GLN A N 1
ATOM 715 C CA . GLN A 1 94 ? 8.082 12.833 18.351 1.00 52.78 94 GLN A CA 1
ATOM 716 C C . GLN A 1 94 ? 9.524 12.658 18.850 1.00 52.78 94 GLN A C 1
ATOM 718 O O . GLN A 1 94 ? 10.010 11.530 18.955 1.00 52.78 94 GLN A O 1
ATOM 723 N N . LYS A 1 95 ? 10.209 13.773 19.144 1.00 52.00 95 LYS A N 1
ATOM 724 C CA . LYS A 1 95 ? 11.623 13.782 19.564 1.00 52.00 95 LYS A CA 1
ATOM 725 C C . LYS A 1 95 ? 11.858 12.950 20.825 1.00 52.00 95 LYS A C 1
ATOM 727 O O . LYS A 1 95 ? 12.929 12.384 20.983 1.00 52.00 95 LYS A O 1
ATOM 732 N N . GLU A 1 96 ? 10.847 12.812 21.677 1.00 48.84 96 GLU A N 1
ATOM 733 C CA . GLU A 1 96 ? 10.935 12.067 22.933 1.00 48.84 96 GLU A CA 1
ATOM 734 C C . GLU A 1 96 ? 11.159 10.552 22.725 1.00 48.84 96 GLU A C 1
ATOM 736 O O . GLU A 1 96 ? 11.781 9.906 23.560 1.00 48.84 96 GLU A O 1
ATOM 741 N N . ILE A 1 97 ? 10.712 9.976 21.599 1.00 51.28 97 ILE A N 1
ATOM 742 C CA . ILE A 1 97 ? 10.964 8.560 21.248 1.00 51.28 97 ILE A CA 1
ATOM 743 C C . ILE A 1 97 ? 12.366 8.390 20.639 1.00 51.28 97 ILE A C 1
ATOM 745 O O . ILE A 1 97 ? 12.942 7.307 20.697 1.00 51.28 97 ILE A O 1
ATOM 749 N N . GLN A 1 98 ? 12.940 9.461 20.082 1.00 51.59 98 GLN A N 1
ATOM 750 C CA . GLN A 1 98 ? 14.303 9.461 19.541 1.00 51.59 98 GLN A CA 1
ATOM 751 C C . GLN A 1 98 ? 15.365 9.399 20.653 1.00 51.59 98 GLN A C 1
ATOM 753 O O . GLN A 1 98 ? 16.496 9.009 20.383 1.00 51.59 98 GLN A O 1
ATOM 758 N N . GLU A 1 99 ? 15.006 9.773 21.887 1.00 49.53 99 GLU A N 1
ATOM 759 C CA . GLU A 1 99 ? 15.889 9.713 23.061 1.00 49.53 99 GLU A CA 1
ATOM 760 C C . GLU A 1 99 ? 15.975 8.311 23.687 1.00 49.53 99 GLU A C 1
ATOM 762 O O . GLU A 1 99 ? 16.895 8.054 24.463 1.00 49.53 99 GLU A O 1
ATOM 767 N N . LEU A 1 100 ? 15.061 7.396 23.338 1.00 53.41 100 LEU A N 1
ATOM 768 C CA . LEU A 1 100 ? 15.131 5.998 23.764 1.00 53.41 100 LEU A CA 1
ATOM 769 C C . LEU A 1 100 ? 16.143 5.242 22.901 1.00 53.41 100 LEU A C 1
ATOM 771 O O . LEU A 1 100 ? 16.105 5.290 21.669 1.00 53.41 100 LEU A O 1
ATOM 775 N N . ASN A 1 101 ? 17.050 4.514 23.548 1.00 60.53 101 ASN A N 1
ATOM 776 C CA . ASN A 1 101 ? 18.022 3.686 22.839 1.00 60.53 101 ASN A CA 1
ATOM 777 C C . ASN A 1 101 ? 17.295 2.512 22.145 1.00 60.53 101 ASN A C 1
ATOM 779 O O . ASN A 1 101 ? 16.325 1.979 22.683 1.00 60.53 101 ASN A O 1
ATOM 783 N N . LEU A 1 102 ? 17.784 2.047 20.989 1.00 64.56 102 LEU A N 1
ATOM 784 C CA . LEU A 1 102 ? 17.216 0.900 20.252 1.00 64.56 102 LEU A CA 1
ATOM 785 C C . LEU A 1 102 ? 17.030 -0.336 21.150 1.00 64.56 102 LEU A C 1
ATOM 787 O O . LEU A 1 102 ? 16.062 -1.078 21.010 1.00 64.56 102 LEU A O 1
ATOM 791 N N . ASN A 1 103 ? 17.927 -0.520 22.123 1.00 64.25 103 ASN A N 1
ATOM 792 C CA . ASN A 1 103 ? 17.849 -1.602 23.104 1.00 64.25 103 ASN A CA 1
ATOM 793 C C . ASN A 1 103 ? 16.666 -1.460 24.075 1.00 64.25 103 ASN A C 1
ATOM 795 O O . ASN A 1 103 ? 16.070 -2.464 24.453 1.00 64.25 103 ASN A O 1
ATOM 799 N N . GLU A 1 104 ? 16.322 -0.238 24.481 1.00 66.38 104 GLU A N 1
ATOM 800 C CA . GLU A 1 104 ? 15.181 0.024 25.369 1.00 66.38 104 GLU A CA 1
ATOM 801 C C . GLU A 1 104 ? 13.865 -0.186 24.615 1.00 66.38 104 GLU A C 1
ATOM 803 O O . GLU A 1 104 ? 12.943 -0.808 25.136 1.00 66.38 104 GLU A O 1
ATOM 808 N N . LEU A 1 105 ? 13.813 0.243 23.352 1.00 66.69 105 LEU A N 1
ATOM 809 C CA . LEU A 1 105 ? 12.685 -0.009 22.456 1.00 66.69 105 LEU A CA 1
ATOM 810 C C . LEU A 1 105 ? 12.502 -1.514 22.196 1.00 66.69 105 LEU A C 1
ATOM 812 O O . LEU A 1 105 ? 11.388 -2.013 22.310 1.00 66.69 105 LEU A O 1
ATOM 816 N N . SER A 1 106 ? 13.583 -2.259 21.942 1.00 69.06 106 SER A N 1
ATOM 817 C CA . SER A 1 106 ? 13.523 -3.719 21.767 1.00 69.06 106 SER A CA 1
ATOM 818 C C . SER A 1 106 ? 13.020 -4.444 23.018 1.00 69.06 106 SER A C 1
ATOM 820 O O . SER A 1 106 ? 12.235 -5.388 22.928 1.00 69.06 106 SER A O 1
ATOM 822 N N . GLN A 1 107 ? 13.428 -3.988 24.204 1.00 69.94 107 GLN A N 1
ATOM 823 C CA . GLN A 1 107 ? 12.932 -4.543 25.463 1.00 69.94 107 GLN A CA 1
ATOM 824 C C . GLN A 1 107 ? 11.442 -4.256 25.661 1.00 69.94 107 GLN A C 1
ATOM 826 O O . GLN A 1 107 ? 10.721 -5.125 26.150 1.00 69.94 107 GLN A O 1
ATOM 831 N N . LEU A 1 108 ? 10.960 -3.079 25.254 1.00 68.12 108 LEU A N 1
ATOM 832 C CA . LEU A 1 108 ? 9.536 -2.749 25.301 1.00 68.12 108 LEU A CA 1
ATOM 833 C C . LEU A 1 108 ? 8.708 -3.634 24.358 1.00 68.12 108 LEU A C 1
ATOM 835 O O . LEU A 1 108 ? 7.660 -4.113 24.788 1.00 68.12 108 LEU A O 1
ATOM 839 N N . GLU A 1 109 ? 9.188 -3.930 23.143 1.00 69.62 109 GLU A N 1
ATOM 840 C CA . GLU A 1 109 ? 8.520 -4.887 22.235 1.00 69.62 109 GLU A CA 1
ATOM 841 C C . GLU A 1 109 ? 8.425 -6.292 22.829 1.00 69.62 109 GLU A C 1
ATOM 843 O O . GLU A 1 109 ? 7.421 -6.970 22.661 1.00 69.62 109 GLU A O 1
ATOM 848 N N . GLN A 1 110 ? 9.460 -6.739 23.542 1.00 68.94 110 GLN A N 1
ATOM 849 C CA . GLN A 1 110 ? 9.446 -8.054 24.190 1.00 68.94 110 GLN A CA 1
ATOM 850 C C . GLN A 1 110 ? 8.569 -8.086 25.447 1.00 68.94 110 GLN A C 1
ATOM 852 O O . GLN A 1 110 ? 8.145 -9.158 25.875 1.00 68.94 110 GLN A O 1
ATOM 857 N N . THR A 1 111 ? 8.328 -6.926 26.063 1.00 68.81 111 THR A N 1
ATOM 858 C CA . THR A 1 111 ? 7.577 -6.812 27.321 1.00 68.81 111 THR A CA 1
ATOM 859 C C . THR A 1 111 ? 6.071 -6.702 27.088 1.00 68.81 111 THR A C 1
ATOM 861 O O . THR A 1 111 ? 5.298 -7.201 27.905 1.00 68.81 111 THR A O 1
ATOM 864 N N . PHE A 1 112 ? 5.643 -6.052 26.004 1.00 68.06 112 PHE A N 1
ATOM 865 C CA . PHE A 1 112 ? 4.231 -5.872 25.668 1.00 68.06 112 PHE A CA 1
ATOM 866 C C . PHE A 1 112 ? 3.865 -6.694 24.436 1.00 68.06 112 PHE A C 1
ATOM 868 O O . PHE A 1 112 ? 4.426 -6.489 23.366 1.00 68.06 112 PHE A O 1
ATOM 875 N N . GLU A 1 113 ? 2.871 -7.573 24.554 1.00 75.56 113 GLU A N 1
ATOM 876 C CA . GLU A 1 113 ? 2.363 -8.307 23.398 1.00 75.56 113 GLU A CA 1
ATOM 877 C C . GLU A 1 113 ? 1.448 -7.386 22.579 1.00 75.56 113 GLU A C 1
ATOM 879 O O . GLU A 1 113 ? 0.278 -7.179 22.907 1.00 75.56 113 GLU A O 1
ATOM 884 N N . ALA A 1 114 ? 1.988 -6.771 21.527 1.00 79.00 114 ALA A N 1
ATOM 885 C CA . ALA A 1 114 ? 1.187 -6.009 20.579 1.00 79.00 114 ALA A CA 1
ATOM 886 C C . ALA A 1 114 ? 0.719 -6.882 19.417 1.00 79.00 114 ALA A C 1
ATOM 888 O O . ALA A 1 114 ? 1.507 -7.591 18.794 1.00 79.00 114 ALA A O 1
ATOM 889 N N . MET A 1 115 ? -0.561 -6.767 19.074 1.00 83.81 115 MET A N 1
ATOM 890 C CA . MET A 1 115 ? -1.150 -7.420 17.912 1.00 83.81 115 MET A CA 1
ATOM 891 C C . MET A 1 115 ? -1.722 -6.380 16.956 1.00 83.81 115 MET A C 1
ATOM 893 O O . MET A 1 115 ? -2.499 -5.508 17.352 1.00 83.81 115 MET A O 1
ATOM 897 N N . PHE A 1 116 ? -1.365 -6.509 15.681 1.00 84.94 116 PHE A N 1
ATOM 898 C CA . PHE A 1 116 ? -1.889 -5.686 14.599 1.00 84.94 116 PHE A CA 1
ATOM 899 C C . PHE A 1 116 ? -2.884 -6.491 13.768 1.00 84.94 116 PHE A C 1
ATOM 901 O O . PHE A 1 116 ? -2.584 -7.590 13.308 1.00 84.94 116 PHE A O 1
ATOM 908 N N . ILE A 1 117 ? -4.076 -5.935 13.578 1.00 88.38 117 ILE A N 1
ATOM 909 C CA . ILE A 1 117 ? -5.179 -6.545 12.840 1.00 88.38 117 ILE A CA 1
ATOM 910 C C . ILE A 1 117 ? -5.442 -5.666 11.627 1.00 88.38 117 ILE A C 1
ATOM 912 O O . ILE A 1 117 ? -5.971 -4.563 11.762 1.00 88.38 117 ILE A O 1
ATOM 916 N N . PHE A 1 118 ? -5.061 -6.153 10.450 1.00 89.31 118 PHE A N 1
ATOM 917 C CA . PHE A 1 118 ? -5.235 -5.446 9.186 1.00 89.31 118 PHE A CA 1
ATOM 918 C C . PHE A 1 118 ? -6.509 -5.910 8.489 1.00 89.31 118 PHE A C 1
ATOM 920 O O . PHE A 1 118 ? -6.694 -7.102 8.246 1.00 89.31 118 PHE A O 1
ATOM 927 N N . LEU A 1 119 ? -7.380 -4.961 8.162 1.00 90.56 119 LEU A N 1
ATOM 928 C CA . LEU A 1 119 ? -8.593 -5.182 7.383 1.00 90.56 119 LEU A CA 1
ATOM 929 C C . LEU A 1 119 ? -8.676 -4.096 6.311 1.00 90.56 119 LEU A C 1
ATOM 931 O O . LEU A 1 119 ? -8.496 -2.920 6.621 1.00 90.56 119 LEU A O 1
ATOM 935 N N . SER A 1 120 ? -8.954 -4.487 5.071 1.00 89.62 120 SER A N 1
ATOM 936 C CA . SER A 1 120 ? -9.236 -3.577 3.958 1.00 89.62 120 SER A CA 1
ATOM 937 C C . SER A 1 120 ? -10.692 -3.705 3.507 1.00 89.62 120 SER A C 1
ATOM 939 O O . SER A 1 120 ? -11.356 -4.686 3.850 1.00 89.62 120 SER A O 1
ATOM 941 N N . ASP A 1 121 ? -11.175 -2.725 2.741 1.00 87.88 121 ASP A N 1
ATOM 942 C CA . ASP A 1 121 ? -12.504 -2.730 2.106 1.00 87.88 121 ASP A CA 1
ATOM 943 C C . ASP A 1 121 ? -13.656 -2.955 3.100 1.00 87.88 121 ASP A C 1
ATOM 945 O O . ASP A 1 121 ? -14.520 -3.829 2.961 1.00 87.88 121 ASP A O 1
ATOM 949 N N . ILE A 1 122 ? -13.647 -2.156 4.167 1.00 90.62 122 ILE A N 1
ATOM 950 C CA . ILE A 1 122 ? -14.619 -2.233 5.255 1.00 90.62 122 ILE A CA 1
ATOM 951 C C . ILE A 1 122 ? -15.836 -1.361 4.940 1.00 90.62 122 ILE A C 1
ATOM 953 O O . ILE A 1 122 ? -15.992 -0.266 5.475 1.00 90.62 122 ILE A O 1
ATOM 957 N N . PHE A 1 123 ? -16.737 -1.879 4.109 1.00 93.12 123 PHE A N 1
ATOM 958 C CA . PHE A 1 123 ? -17.965 -1.188 3.701 1.00 93.12 123 PHE A CA 1
ATOM 959 C C . PHE A 1 123 ? -18.959 -0.988 4.863 1.00 93.12 123 PHE A C 1
ATOM 961 O O . PHE A 1 123 ? -19.743 -1.883 5.199 1.00 93.12 123 PHE A O 1
ATOM 968 N N . LEU A 1 124 ? -18.941 0.191 5.490 1.00 90.50 124 LEU A N 1
ATOM 969 C CA . LEU A 1 124 ? -19.735 0.537 6.678 1.00 90.50 124 LEU A CA 1
ATOM 970 C C . LEU A 1 124 ? -21.228 0.749 6.381 1.00 90.50 124 LEU A C 1
ATOM 972 O O . LEU A 1 124 ? -22.057 0.691 7.289 1.00 90.50 124 LEU A O 1
ATOM 976 N N . ASP A 1 125 ? -21.586 0.948 5.118 1.00 90.88 125 ASP A N 1
ATOM 977 C CA . ASP A 1 125 ? -22.960 0.977 4.605 1.00 90.88 125 ASP A CA 1
ATOM 978 C C . ASP A 1 125 ? -23.603 -0.423 4.544 1.00 90.88 125 ASP A C 1
ATOM 980 O O . ASP A 1 125 ? -24.830 -0.569 4.507 1.00 90.88 125 ASP A O 1
ATOM 984 N N . SER A 1 126 ? -22.795 -1.485 4.596 1.00 93.31 126 SER A N 1
ATOM 985 C CA . SER A 1 126 ? -23.276 -2.862 4.567 1.00 93.31 126 SER A CA 1
ATOM 986 C C . SER A 1 126 ? -23.547 -3.408 5.968 1.00 93.31 126 SER A C 1
ATOM 988 O O . SER A 1 126 ? -22.645 -3.700 6.755 1.00 93.31 126 SER A O 1
ATOM 990 N N . SER A 1 127 ? -24.818 -3.710 6.250 1.00 92.56 127 SER A N 1
ATOM 991 C CA . SER A 1 127 ? -25.213 -4.375 7.506 1.00 92.56 127 SER A CA 1
ATOM 992 C C . SER A 1 127 ? -24.526 -5.730 7.741 1.00 92.56 127 SER A C 1
ATOM 994 O O . SER A 1 127 ? -24.425 -6.179 8.884 1.00 92.56 127 SER A O 1
ATOM 996 N N . LYS A 1 128 ? -24.053 -6.401 6.680 1.00 94.44 128 LYS A N 1
ATOM 997 C CA . LYS A 1 128 ? -23.295 -7.656 6.797 1.00 94.44 128 LYS A CA 1
ATOM 998 C C . LYS A 1 128 ? -21.905 -7.408 7.378 1.00 94.44 128 LYS A C 1
ATOM 1000 O O . LYS A 1 128 ? -21.494 -8.153 8.262 1.00 94.44 128 LYS A O 1
ATOM 1005 N N . VAL A 1 129 ? -21.226 -6.357 6.914 1.00 94.25 129 VAL A N 1
ATOM 1006 C CA . VAL A 1 129 ? -19.892 -5.967 7.390 1.00 94.25 129 VAL A CA 1
ATOM 1007 C C . VAL A 1 129 ? -19.970 -5.539 8.849 1.00 94.25 129 VAL A C 1
ATOM 1009 O O . VAL A 1 129 ? -19.226 -6.061 9.670 1.00 94.25 129 VAL A O 1
ATOM 1012 N N . LEU A 1 130 ? -20.948 -4.706 9.215 1.00 93.00 130 LEU A N 1
ATOM 1013 C CA . LEU A 1 130 ? -21.150 -4.292 10.609 1.00 93.00 130 LEU A CA 1
ATOM 1014 C C . LEU A 1 130 ? -21.373 -5.484 11.559 1.00 93.00 130 LEU A C 1
ATOM 1016 O O . LEU A 1 130 ? -20.806 -5.529 12.648 1.00 93.00 130 LEU A O 1
ATOM 1020 N N . LYS A 1 131 ? -22.144 -6.497 11.140 1.00 93.94 131 LYS A N 1
ATOM 1021 C CA . LYS A 1 131 ? -22.320 -7.733 11.927 1.00 93.94 131 LYS A CA 1
ATOM 1022 C C . LYS A 1 131 ? -21.030 -8.543 12.046 1.00 93.94 131 LYS A C 1
ATOM 1024 O O . LYS A 1 131 ? -20.764 -9.094 13.111 1.00 93.94 131 LYS A O 1
ATOM 1029 N N . ALA A 1 132 ? -20.246 -8.624 10.973 1.00 94.19 132 ALA A N 1
ATOM 1030 C CA . ALA A 1 132 ? -18.957 -9.307 10.989 1.00 94.19 132 ALA A CA 1
ATOM 1031 C C . ALA A 1 132 ? -17.960 -8.598 11.917 1.00 94.19 132 ALA A C 1
ATOM 1033 O O . ALA A 1 132 ? -17.295 -9.265 12.703 1.00 94.19 132 ALA A O 1
ATOM 1034 N N . LEU A 1 133 ? -17.923 -7.262 11.899 1.00 93.19 133 LEU A N 1
ATOM 1035 C CA . LEU A 1 133 ? -17.108 -6.461 12.816 1.00 93.19 133 LEU A CA 1
ATOM 1036 C C . LEU A 1 133 ? -17.524 -6.666 14.273 1.00 93.19 133 LEU A C 1
ATOM 1038 O O . LEU A 1 133 ? -16.662 -6.825 15.129 1.00 93.19 133 LEU A O 1
ATOM 1042 N N . ASN A 1 134 ? -18.826 -6.745 14.561 1.00 93.31 134 ASN A N 1
ATOM 1043 C CA . ASN A 1 134 ? -19.289 -7.072 15.909 1.00 93.31 134 ASN A CA 1
ATOM 1044 C C . ASN A 1 134 ? -18.777 -8.449 16.364 1.00 93.31 134 ASN A C 1
ATOM 1046 O O . ASN A 1 134 ? -18.220 -8.569 17.447 1.00 93.31 134 ASN A O 1
ATOM 1050 N N . CYS A 1 135 ? -18.891 -9.471 15.509 1.00 91.88 135 CYS A N 1
ATOM 1051 C CA . CYS A 1 135 ? -18.375 -10.810 15.804 1.00 91.88 135 CYS A CA 1
ATOM 1052 C C . CYS A 1 135 ? -16.842 -10.834 15.963 1.00 91.88 135 CYS A C 1
ATOM 1054 O O . CYS A 1 135 ? -16.313 -11.609 16.759 1.00 91.88 135 CYS A O 1
ATOM 1056 N N . LEU A 1 136 ? -16.122 -9.996 15.212 1.00 91.88 136 LEU A N 1
ATOM 1057 C CA . LEU A 1 136 ? -14.678 -9.828 15.353 1.00 91.88 136 LEU A CA 1
ATOM 1058 C C . LEU A 1 136 ? -14.344 -9.254 16.734 1.00 91.88 136 LEU A C 1
ATOM 1060 O O . LEU A 1 136 ? -13.515 -9.812 17.447 1.00 91.88 136 LEU A O 1
ATOM 1064 N N . PHE A 1 137 ? -15.017 -8.175 17.135 1.00 91.00 137 PHE A N 1
ATOM 1065 C CA . PHE A 1 137 ? -14.812 -7.561 18.446 1.00 91.00 137 PHE A CA 1
ATOM 1066 C C . PHE A 1 137 ? -15.233 -8.475 19.600 1.00 91.00 137 PHE A C 1
ATOM 1068 O O . PHE A 1 137 ? -14.555 -8.468 20.625 1.00 91.00 137 PHE A O 1
ATOM 1075 N N . ASP A 1 138 ? -16.263 -9.310 19.421 1.00 89.94 138 ASP A N 1
ATOM 1076 C CA . ASP A 1 138 ? -16.611 -10.384 20.362 1.00 89.94 138 ASP A CA 1
ATOM 1077 C C . ASP A 1 138 ? -15.438 -11.356 20.566 1.00 89.94 138 ASP A C 1
ATOM 1079 O O . ASP A 1 138 ? -15.102 -11.691 21.702 1.00 89.94 138 ASP A O 1
ATOM 1083 N N . GLY 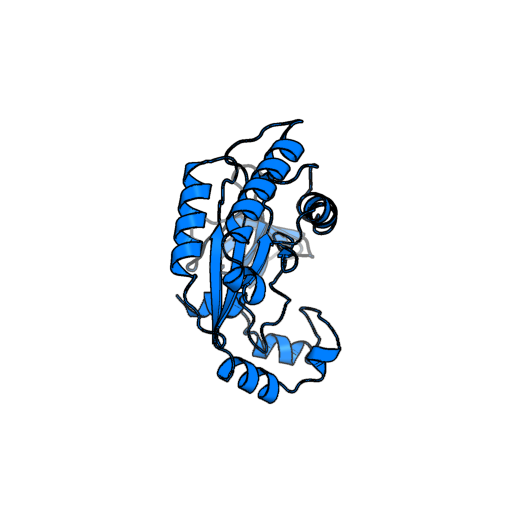A 1 139 ? -14.778 -11.779 19.482 1.00 87.19 139 GLY A N 1
ATOM 1084 C CA . GLY A 1 139 ? -13.606 -12.659 19.553 1.00 87.19 139 GLY A CA 1
ATOM 1085 C C . GLY A 1 139 ? -12.417 -12.016 20.271 1.00 87.19 139 GLY A C 1
ATOM 1086 O O . GLY A 1 139 ? -11.695 -12.686 21.002 1.00 87.19 139 GLY A O 1
ATOM 1087 N N . PHE A 1 140 ? -12.259 -10.700 20.130 1.00 86.25 140 PHE A N 1
ATOM 1088 C CA . PHE A 1 140 ? -11.238 -9.922 20.831 1.00 86.25 140 PHE A CA 1
ATOM 1089 C C . PHE A 1 140 ? -11.713 -9.356 22.170 1.00 86.25 140 PHE A C 1
ATOM 1091 O O . PHE A 1 140 ? -11.029 -8.497 22.719 1.00 86.25 140 PHE A O 1
ATOM 1098 N N . ALA A 1 141 ? -12.853 -9.790 22.718 1.00 79.75 141 ALA A N 1
ATOM 1099 C CA . ALA A 1 141 ? -13.365 -9.299 23.999 1.00 79.75 141 ALA A CA 1
ATOM 1100 C C . ALA A 1 141 ? -12.671 -9.936 25.219 1.00 79.75 141 ALA A C 1
ATOM 1102 O O . ALA A 1 141 ? -12.883 -9.478 26.344 1.00 79.75 141 ALA A O 1
ATOM 1103 N N . GLU A 1 142 ? -11.827 -10.956 25.018 1.00 73.94 142 GLU A N 1
ATOM 1104 C CA . GLU A 1 142 ? -11.075 -11.628 26.088 1.00 73.94 142 GLU A CA 1
ATOM 1105 C C . GLU A 1 142 ? -10.243 -10.639 26.918 1.00 73.94 142 GLU A C 1
ATOM 1107 O O . GLU A 1 142 ? -9.765 -9.622 26.422 1.00 73.94 142 GLU A O 1
ATOM 1112 N N . ASN A 1 143 ? -10.103 -10.882 28.222 1.00 62.66 143 ASN A N 1
ATOM 1113 C CA . ASN A 1 143 ? -9.518 -9.919 29.157 1.00 62.66 143 ASN A CA 1
ATOM 1114 C C . ASN A 1 143 ? -8.053 -10.242 29.463 1.00 62.66 143 ASN A C 1
ATOM 1116 O O . ASN A 1 143 ? -7.742 -10.605 30.596 1.00 62.66 143 ASN A O 1
ATOM 1120 N N . ASP A 1 144 ? -7.166 -10.069 28.481 1.00 70.94 144 ASP A N 1
ATOM 1121 C CA . ASP A 1 144 ? -5.734 -9.945 28.756 1.00 70.94 144 ASP A CA 1
ATOM 1122 C C . ASP A 1 144 ? -5.347 -8.453 28.856 1.00 70.94 144 ASP A C 1
ATOM 1124 O O . ASP A 1 144 ? -5.512 -7.710 27.883 1.00 70.94 144 ASP A O 1
ATOM 1128 N N . PRO A 1 145 ? -4.902 -7.962 30.029 1.00 66.31 145 PRO A N 1
ATOM 1129 C CA . PRO A 1 145 ? -4.440 -6.583 30.204 1.00 66.31 145 PRO A CA 1
ATOM 1130 C C . PRO A 1 145 ? -3.057 -6.305 29.602 1.00 66.31 145 PRO A C 1
ATOM 1132 O O . PRO A 1 145 ? -2.700 -5.138 29.456 1.00 66.31 145 PRO A O 1
ATOM 1135 N N . SER A 1 146 ? -2.265 -7.344 29.324 1.00 68.31 146 SER A N 1
ATOM 1136 C CA . SER A 1 146 ? -0.902 -7.217 28.794 1.00 68.31 146 SER A CA 1
ATOM 1137 C C . SER A 1 146 ? -0.859 -7.111 27.267 1.00 68.31 146 SER A C 1
ATOM 1139 O O . SER A 1 146 ? 0.151 -6.671 26.715 1.00 68.31 146 SER A O 1
ATOM 1141 N N . GLN A 1 147 ? -1.974 -7.435 26.604 1.00 75.81 147 GLN A N 1
ATOM 1142 C CA . GLN A 1 147 ? -2.105 -7.379 25.157 1.00 75.81 147 GLN A CA 1
ATOM 1143 C C . GLN A 1 147 ? -2.597 -6.004 24.680 1.00 75.81 147 GLN A C 1
ATOM 1145 O O . GLN A 1 147 ? -3.664 -5.523 25.081 1.00 75.81 147 GLN A O 1
ATOM 1150 N N . VAL A 1 148 ? -1.842 -5.382 23.776 1.00 76.81 148 VAL A N 1
ATOM 1151 C CA . VAL A 1 148 ? -2.213 -4.122 23.115 1.00 76.81 148 VAL A CA 1
ATOM 1152 C C . VAL A 1 148 ? -2.690 -4.429 21.700 1.00 76.81 148 VAL A C 1
ATOM 1154 O O . VAL A 1 148 ? -2.006 -5.113 20.945 1.00 76.81 148 VAL A O 1
ATOM 1157 N N . LEU A 1 149 ? -3.863 -3.920 21.321 1.00 85.00 149 LEU A N 1
ATOM 1158 C CA . LEU A 1 149 ? -4.473 -4.221 20.023 1.00 85.00 149 LEU A CA 1
ATOM 1159 C C . LEU A 1 149 ? -4.444 -2.996 19.111 1.00 85.00 149 LEU A C 1
ATOM 1161 O O . LEU A 1 149 ? -4.849 -1.905 19.513 1.00 85.00 149 LEU A O 1
ATOM 1165 N N . PHE A 1 150 ? -4.034 -3.184 17.865 1.00 85.88 150 PHE A N 1
ATOM 1166 C CA . PHE A 1 150 ? -4.060 -2.161 16.827 1.00 85.88 150 PHE A CA 1
ATOM 1167 C C . PHE A 1 150 ? -4.942 -2.636 15.676 1.00 85.88 150 PHE A C 1
ATOM 1169 O O . PHE A 1 150 ? -4.557 -3.515 14.910 1.00 85.88 150 PHE A O 1
ATOM 1176 N N . PHE A 1 151 ? -6.125 -2.048 15.537 1.00 87.38 151 PHE A N 1
ATOM 1177 C CA . PHE A 1 151 ? -7.004 -2.292 14.398 1.00 87.38 151 PHE A CA 1
ATOM 1178 C C . PHE A 1 151 ? -6.659 -1.311 13.288 1.00 87.38 151 PHE A C 1
ATOM 1180 O O . PHE A 1 151 ? -6.907 -0.115 13.421 1.00 87.38 151 PHE A O 1
ATOM 1187 N N . VAL A 1 152 ? -6.085 -1.814 12.204 1.00 86.38 152 VAL A N 1
ATOM 1188 C CA . VAL A 1 152 ? -5.764 -1.047 11.006 1.00 86.38 152 VAL A CA 1
ATOM 1189 C C . VAL A 1 152 ? -6.837 -1.308 9.963 1.00 86.38 152 VAL A C 1
ATOM 1191 O O . VAL A 1 152 ? -6.884 -2.368 9.345 1.00 86.38 152 VAL A O 1
ATOM 1194 N N . PHE A 1 153 ? -7.707 -0.326 9.788 1.00 87.62 153 PHE A N 1
ATOM 1195 C CA . PHE A 1 153 ? -8.816 -0.340 8.853 1.00 87.62 153 PHE A CA 1
ATOM 1196 C C . PHE A 1 153 ? -8.464 0.513 7.644 1.00 87.62 153 PHE A C 1
ATOM 1198 O O . PHE A 1 153 ? -8.474 1.743 7.709 1.00 87.62 153 PHE A O 1
ATOM 1205 N N . ALA A 1 154 ? -8.133 -0.149 6.545 1.00 85.19 154 ALA A N 1
ATOM 1206 C CA . ALA A 1 154 ? -7.982 0.475 5.250 1.00 85.19 154 ALA A CA 1
ATOM 1207 C C . ALA A 1 154 ? -9.335 0.521 4.534 1.00 85.19 154 ALA A C 1
ATOM 1209 O O . ALA A 1 154 ? -10.097 -0.445 4.547 1.00 85.19 154 ALA A O 1
ATOM 1210 N N . GLY A 1 155 ? -9.627 1.665 3.924 1.00 80.06 155 GLY A N 1
ATOM 1211 C CA . GLY A 1 155 ? -10.729 1.806 2.991 1.00 80.06 155 GLY A CA 1
ATOM 1212 C C . GLY A 1 155 ? -10.553 0.866 1.792 1.00 80.06 155 GLY A C 1
ATOM 1213 O O . GLY A 1 155 ? -9.482 0.298 1.588 1.00 80.06 155 GLY A O 1
ATOM 1214 N N . GLU A 1 156 ? -11.581 0.689 0.976 1.00 87.38 156 GLU A N 1
ATOM 1215 C CA . GLU A 1 156 ? -12.764 1.564 0.878 1.00 87.38 156 GLU A CA 1
ATOM 1216 C C . GLU A 1 156 ? -13.787 1.382 2.019 1.00 87.38 156 GLU A C 1
ATOM 1218 O O . GLU A 1 156 ? -14.046 0.266 2.467 1.00 87.38 156 GLU A O 1
ATOM 1223 N N . PHE A 1 157 ? -14.360 2.482 2.526 1.00 86.69 157 PHE A N 1
ATOM 1224 C CA . PHE A 1 157 ? -15.311 2.455 3.652 1.00 86.69 157 PHE A CA 1
ATOM 1225 C C . PHE A 1 157 ? -16.782 2.440 3.229 1.00 86.69 157 PHE A C 1
ATOM 1227 O O . PHE A 1 157 ? -17.662 2.241 4.068 1.00 86.69 157 PHE A O 1
ATOM 1234 N N . LEU A 1 158 ? -17.066 2.662 1.948 1.00 88.00 158 LEU A N 1
ATOM 1235 C CA . LEU A 1 158 ? -18.405 2.612 1.367 1.00 88.00 158 LEU A CA 1
ATOM 1236 C C . LEU A 1 158 ? -18.386 1.697 0.147 1.00 88.00 158 LEU A C 1
ATOM 1238 O O . LEU A 1 158 ? -17.449 1.762 -0.642 1.00 88.00 158 LEU A O 1
ATOM 1242 N N . SER A 1 159 ? -19.409 0.855 -0.012 1.00 89.62 159 SER A N 1
ATOM 1243 C CA . SER A 1 159 ? -19.463 -0.095 -1.135 1.00 89.62 159 SER A CA 1
ATOM 1244 C C . SER A 1 159 ? -19.773 0.557 -2.485 1.00 89.62 159 SER A C 1
ATOM 1246 O O . SER A 1 159 ? -19.460 -0.000 -3.536 1.00 89.62 159 SER A O 1
ATOM 1248 N N . GLU A 1 160 ? -20.393 1.738 -2.463 1.00 88.31 160 GLU A N 1
ATOM 1249 C CA . GLU A 1 160 ? -20.797 2.486 -3.648 1.00 88.31 160 GLU A CA 1
ATOM 1250 C C . GLU A 1 160 ? -20.518 3.988 -3.485 1.00 88.31 160 GLU A C 1
ATOM 1252 O O . GLU A 1 160 ? -20.351 4.514 -2.381 1.00 88.31 160 GLU A O 1
ATOM 1257 N N . TYR A 1 161 ? -20.497 4.705 -4.611 1.00 86.44 161 TYR A N 1
ATOM 1258 C CA . TYR A 1 161 ? -20.382 6.160 -4.626 1.00 86.44 161 TYR A CA 1
ATOM 1259 C C . TYR A 1 161 ? -21.761 6.827 -4.513 1.00 86.44 161 TYR A C 1
ATOM 1261 O O . TYR A 1 161 ? -22.598 6.726 -5.411 1.00 86.44 161 TYR A O 1
ATOM 1269 N N . TYR A 1 162 ? -21.969 7.588 -3.442 1.00 83.56 162 TYR A N 1
ATOM 1270 C CA . TYR A 1 162 ? -23.230 8.258 -3.100 1.00 83.56 162 TYR A CA 1
ATOM 1271 C C . TYR A 1 162 ? -23.284 9.739 -3.522 1.00 83.56 162 TYR A C 1
ATOM 1273 O O . TYR A 1 162 ? -24.208 10.474 -3.152 1.00 83.56 162 TYR A O 1
ATOM 1281 N N . GLY A 1 163 ? -22.305 10.221 -4.294 1.00 83.81 163 GLY A N 1
ATOM 1282 C CA . GLY A 1 163 ? -22.296 11.594 -4.807 1.00 83.81 163 GLY A CA 1
ATOM 1283 C C . GLY A 1 163 ? -22.293 12.643 -3.695 1.00 83.81 163 GLY A C 1
ATOM 1284 O O . GLY A 1 163 ? -21.460 12.623 -2.795 1.00 83.81 163 GLY A O 1
ATOM 1285 N N . ILE A 1 164 ? -23.254 13.571 -3.735 1.00 82.25 164 ILE A N 1
ATOM 1286 C CA . ILE A 1 164 ? -23.374 14.666 -2.752 1.00 82.25 164 ILE A CA 1
ATOM 1287 C C . ILE A 1 164 ? -23.613 14.126 -1.330 1.00 82.25 164 ILE A C 1
ATOM 1289 O O . ILE A 1 164 ? -23.252 14.775 -0.350 1.00 82.25 164 ILE A O 1
ATOM 1293 N N . GLN A 1 165 ? -24.201 12.933 -1.204 1.00 84.44 165 GLN A N 1
ATOM 1294 C CA . GLN A 1 165 ? -24.506 12.322 0.088 1.00 84.44 165 GLN A CA 1
ATOM 1295 C C . GLN A 1 165 ? -23.332 11.527 0.673 1.00 84.44 165 GLN A C 1
ATOM 1297 O O . GLN A 1 165 ? -23.437 11.109 1.823 1.00 84.44 165 GLN A O 1
ATOM 1302 N N . GLN A 1 166 ? -22.209 11.375 -0.048 1.00 82.50 166 GLN A N 1
ATOM 1303 C CA . GLN A 1 166 ? -21.037 10.593 0.383 1.00 82.50 166 GLN A CA 1
ATOM 1304 C C . GLN A 1 166 ? -20.625 10.913 1.825 1.00 82.50 166 GLN A C 1
ATOM 1306 O O . GLN A 1 166 ? -20.479 10.017 2.647 1.00 82.50 166 GLN A O 1
ATOM 1311 N N . ALA A 1 167 ? -20.517 12.203 2.157 1.00 80.69 167 ALA A N 1
ATOM 1312 C CA . ALA A 1 167 ? -20.151 12.667 3.494 1.00 80.69 167 ALA A CA 1
ATOM 1313 C C . ALA A 1 167 ? -21.148 12.231 4.583 1.00 80.69 167 ALA A C 1
ATOM 1315 O O . ALA A 1 167 ? -20.740 11.849 5.677 1.00 80.69 167 ALA A O 1
ATOM 1316 N N . SER A 1 168 ? -22.449 12.282 4.285 1.00 84.06 168 SER A N 1
ATOM 1317 C CA . SER A 1 168 ? -23.504 11.905 5.231 1.00 84.06 168 SER A CA 1
ATOM 1318 C C . SER A 1 168 ? -23.535 10.397 5.455 1.00 84.06 168 SER A C 1
ATOM 1320 O O . SER A 1 168 ? -23.591 9.958 6.598 1.00 84.06 168 SER A O 1
ATOM 1322 N N . VAL A 1 169 ? -23.462 9.602 4.382 1.00 86.56 169 VAL A N 1
ATOM 1323 C CA . VAL A 1 169 ? -23.479 8.135 4.490 1.00 86.56 169 VAL A CA 1
ATOM 1324 C C . VAL A 1 169 ? -22.227 7.636 5.210 1.00 86.56 169 VAL A C 1
ATOM 1326 O O . VAL A 1 169 ? -22.321 6.776 6.084 1.00 86.56 169 VAL A O 1
ATOM 1329 N N . LEU A 1 170 ? -21.066 8.230 4.918 1.00 85.88 170 LEU A N 1
ATOM 1330 C CA . LEU A 1 170 ? -19.817 7.917 5.606 1.00 85.88 170 LEU A CA 1
ATOM 1331 C C . LEU A 1 170 ? -19.915 8.227 7.107 1.00 85.88 170 LEU A C 1
ATOM 1333 O O . LEU A 1 170 ? -19.566 7.385 7.931 1.00 85.88 170 LEU A O 1
ATOM 1337 N N . HIS A 1 171 ? -20.439 9.405 7.468 1.00 84.25 171 HIS A N 1
ATOM 1338 C CA . HIS A 1 171 ? -20.693 9.769 8.864 1.00 84.25 171 HIS A CA 1
ATOM 1339 C C . HIS A 1 171 ? -21.579 8.737 9.571 1.00 84.25 171 HIS A C 1
ATOM 1341 O O . HIS A 1 171 ? -21.252 8.294 10.673 1.00 84.25 171 HIS A O 1
ATOM 1347 N N . ASP A 1 172 ? -22.679 8.333 8.938 1.00 86.75 172 ASP A N 1
ATOM 1348 C CA . ASP A 1 172 ? -23.619 7.379 9.522 1.00 86.75 172 ASP A CA 1
ATOM 1349 C C . ASP A 1 172 ? -22.992 5.984 9.681 1.00 86.75 172 ASP A C 1
ATOM 1351 O O . ASP A 1 172 ? -23.200 5.332 10.708 1.00 86.75 172 ASP A O 1
ATOM 1355 N N . GLY A 1 173 ? -22.150 5.562 8.733 1.00 88.25 173 GLY A N 1
ATOM 1356 C CA . GLY A 1 173 ? -21.364 4.330 8.826 1.00 88.25 173 GLY A CA 1
ATOM 1357 C C . GLY A 1 173 ? -20.365 4.347 9.988 1.00 88.25 173 GLY A C 1
ATOM 1358 O O . GLY A 1 173 ? -20.327 3.415 10.794 1.00 88.25 173 GLY A O 1
ATOM 1359 N N . PHE A 1 174 ? -19.597 5.431 10.140 1.00 87.75 174 PHE A N 1
ATOM 1360 C CA . PHE A 1 174 ? -18.673 5.593 11.271 1.00 87.75 174 PHE A CA 1
ATOM 1361 C C . PHE A 1 174 ? -19.397 5.687 12.612 1.00 87.75 174 PHE A C 1
ATOM 1363 O O . PHE A 1 174 ? -18.901 5.171 13.615 1.00 87.75 174 PHE A O 1
ATOM 1370 N N . LYS A 1 175 ? -20.580 6.304 12.642 1.00 86.88 175 LYS A N 1
ATOM 1371 C CA . LYS A 1 175 ? -21.427 6.329 13.832 1.00 86.88 175 LYS A CA 1
ATOM 1372 C C . LYS A 1 175 ? -21.881 4.920 14.215 1.00 86.88 175 LYS A C 1
ATOM 1374 O O . LYS A 1 175 ? -21.723 4.542 15.371 1.00 86.88 175 LYS A O 1
ATOM 1379 N N . ALA A 1 176 ? -22.357 4.126 13.256 1.00 89.38 176 ALA A N 1
ATOM 1380 C CA . ALA A 1 176 ? -22.744 2.738 13.502 1.00 89.38 176 ALA A CA 1
ATOM 1381 C C . ALA A 1 176 ? -21.563 1.890 14.008 1.00 89.38 176 ALA A C 1
ATOM 1383 O O . ALA A 1 176 ? -21.722 1.095 14.934 1.00 89.38 176 ALA A O 1
ATOM 1384 N N . LEU A 1 177 ? -20.365 2.095 13.451 1.00 90.06 177 LEU A N 1
ATOM 1385 C CA . LEU A 1 177 ? -19.142 1.461 13.944 1.00 90.06 177 LEU A CA 1
ATOM 1386 C C . LEU A 1 177 ? -18.814 1.883 15.384 1.00 90.06 177 LEU A C 1
ATOM 1388 O O . LEU A 1 177 ? -18.493 1.034 16.214 1.00 90.06 177 LEU A O 1
ATOM 1392 N N . ALA A 1 178 ? -18.911 3.177 15.697 1.00 86.56 178 ALA A N 1
ATOM 1393 C CA . ALA A 1 178 ? -18.677 3.691 17.044 1.00 86.56 178 ALA A CA 1
ATOM 1394 C C . ALA A 1 178 ? -19.664 3.098 18.060 1.00 86.56 178 ALA A C 1
ATOM 1396 O O . ALA A 1 178 ? -19.251 2.720 19.156 1.00 86.56 178 ALA A O 1
ATOM 1397 N N . ASP A 1 179 ? -20.936 2.966 17.680 1.00 88.06 179 ASP A N 1
ATOM 1398 C CA . ASP A 1 179 ? -21.981 2.365 18.513 1.00 88.06 179 ASP A CA 1
ATOM 1399 C C . ASP A 1 179 ? -21.705 0.874 18.782 1.00 88.06 179 ASP A C 1
ATOM 1401 O O . ASP A 1 179 ? -21.938 0.390 19.889 1.00 88.06 179 ASP A O 1
ATOM 1405 N N . ILE A 1 180 ? -21.147 0.144 17.807 1.00 89.19 180 ILE A N 1
ATOM 1406 C CA . ILE A 1 180 ? -20.691 -1.242 18.000 1.00 89.19 180 ILE A CA 1
ATOM 1407 C C . ILE A 1 180 ? -19.528 -1.288 18.994 1.00 89.19 180 ILE A C 1
ATOM 1409 O O . ILE A 1 180 ? -19.584 -2.042 19.964 1.00 89.19 180 ILE A O 1
ATOM 1413 N N . VAL A 1 181 ? -18.491 -0.471 18.786 1.00 87.38 181 VAL A N 1
ATOM 1414 C CA . VAL A 1 181 ? -17.302 -0.441 19.656 1.00 87.38 181 VAL A CA 1
ATOM 1415 C C . VAL A 1 181 ? -17.666 -0.028 21.085 1.00 87.38 181 VAL A C 1
ATOM 1417 O O . VAL A 1 181 ? -17.090 -0.551 22.038 1.00 87.38 181 VAL A O 1
ATOM 1420 N N . ALA A 1 182 ? -18.662 0.844 21.260 1.00 86.62 182 ALA A N 1
ATOM 1421 C CA . ALA A 1 182 ? -19.162 1.255 22.571 1.00 86.62 182 ALA A CA 1
ATOM 1422 C C . ALA A 1 182 ? -19.701 0.085 23.418 1.00 86.62 182 ALA A C 1
ATOM 1424 O O . ALA A 1 182 ? -19.665 0.162 24.648 1.00 86.62 182 ALA A O 1
ATOM 1425 N N . ASN A 1 183 ? -20.138 -1.013 22.789 1.00 88.69 183 ASN A N 1
ATOM 1426 C CA . ASN A 1 183 ? -20.565 -2.222 23.500 1.00 88.69 183 ASN A CA 1
ATOM 1427 C C . ASN A 1 183 ? -19.391 -2.996 24.131 1.00 88.69 183 ASN A C 1
ATOM 1429 O O . ASN A 1 183 ? -19.620 -3.855 24.982 1.00 88.69 183 ASN A O 1
ATOM 1433 N N . TYR A 1 184 ? -18.143 -2.667 23.773 1.00 87.31 184 TYR A N 1
ATOM 1434 C CA . TYR A 1 184 ? -16.923 -3.342 24.227 1.00 87.31 184 TYR A CA 1
ATOM 1435 C C . TYR A 1 184 ? -15.994 -2.387 25.000 1.00 87.31 184 TYR A C 1
ATOM 1437 O O . TYR A 1 184 ? -14.885 -2.089 24.552 1.00 87.31 184 TYR A O 1
ATOM 1445 N N . PRO A 1 185 ? -16.373 -1.933 26.210 1.00 83.44 185 PRO A N 1
ATOM 1446 C CA . PRO A 1 185 ? -15.598 -0.940 26.962 1.00 83.44 185 PRO A CA 1
ATOM 1447 C C . PRO A 1 185 ? -14.186 -1.412 27.341 1.00 83.44 185 PRO A C 1
ATOM 1449 O O . PRO A 1 185 ? -13.280 -0.592 27.501 1.00 83.44 185 PRO A O 1
ATOM 1452 N N . ASN A 1 186 ? -13.976 -2.724 27.488 1.00 81.44 186 ASN A N 1
ATOM 1453 C CA . ASN A 1 186 ? -12.648 -3.293 27.735 1.00 81.44 186 ASN A CA 1
ATOM 1454 C C . ASN A 1 186 ? -11.752 -3.162 26.500 1.00 81.44 186 ASN A C 1
ATOM 1456 O O . ASN A 1 186 ? -10.578 -2.823 26.634 1.00 81.44 186 ASN A O 1
ATOM 1460 N N . LEU A 1 187 ? -12.324 -3.360 25.308 1.00 82.56 187 LEU A N 1
ATOM 1461 C CA . LEU A 1 187 ? -11.623 -3.206 24.041 1.00 82.56 187 LEU A CA 1
ATOM 1462 C C . LEU A 1 187 ? -11.231 -1.743 23.826 1.00 82.56 187 LEU A C 1
ATOM 1464 O O . LEU A 1 187 ? -10.067 -1.471 23.567 1.00 82.56 187 LEU A O 1
ATOM 1468 N N . THR A 1 188 ? -12.145 -0.794 24.042 1.00 79.25 188 THR A N 1
ATOM 1469 C CA . THR A 1 188 ? -11.885 0.650 23.875 1.00 79.25 188 THR A CA 1
ATOM 1470 C C . THR A 1 188 ? -10.695 1.162 24.697 1.00 79.25 188 THR A C 1
ATOM 1472 O O . THR A 1 188 ? -10.006 2.093 24.278 1.00 79.25 188 THR A O 1
ATOM 1475 N N . LYS A 1 189 ? -10.428 0.560 25.865 1.00 79.06 189 LYS A N 1
ATOM 1476 C CA . LYS A 1 189 ? -9.315 0.959 26.743 1.00 79.06 189 LYS A CA 1
ATOM 1477 C C . LYS A 1 189 ? -7.945 0.495 26.252 1.00 79.06 189 LYS A C 1
ATOM 1479 O O . LYS A 1 189 ? -6.965 1.185 26.514 1.00 79.06 189 LYS A O 1
ATOM 1484 N N . ARG A 1 190 ? -7.871 -0.655 25.578 1.00 80.38 190 ARG A N 1
ATOM 1485 C CA . ARG A 1 190 ? -6.604 -1.267 25.131 1.00 80.38 190 ARG A CA 1
ATOM 1486 C C . ARG A 1 190 ? -6.366 -1.176 23.627 1.00 80.38 190 ARG A C 1
ATOM 1488 O O . ARG A 1 190 ? -5.225 -1.267 23.189 1.00 80.38 190 ARG A O 1
ATOM 1495 N N . ALA A 1 191 ? -7.432 -1.038 22.845 1.00 83.38 191 ALA A N 1
ATOM 1496 C CA . ALA A 1 191 ? -7.378 -1.034 21.398 1.00 83.38 191 ALA A CA 1
ATOM 1497 C C . ALA A 1 191 ? -7.166 0.380 20.860 1.00 83.38 191 ALA A C 1
ATOM 1499 O O . ALA A 1 191 ? -7.789 1.348 21.305 1.00 83.38 191 ALA A O 1
ATOM 1500 N N . GLN A 1 192 ? -6.298 0.478 19.865 1.00 83.56 192 GLN A N 1
ATOM 1501 C CA . GLN A 1 192 ? -6.098 1.658 19.041 1.00 83.56 192 GLN A CA 1
ATOM 1502 C C . GLN A 1 192 ? -6.710 1.377 17.671 1.00 83.56 192 GLN A C 1
ATOM 1504 O O . GLN A 1 192 ? -6.430 0.343 17.065 1.00 83.56 192 GLN A O 1
ATOM 1509 N N . PHE A 1 193 ? -7.544 2.291 17.183 1.00 82.88 193 PHE A N 1
ATOM 1510 C CA . PHE A 1 193 ? -8.182 2.162 15.874 1.00 82.88 193 PHE A CA 1
ATOM 1511 C C . PHE A 1 193 ? -7.513 3.115 14.894 1.00 82.88 193 PHE A C 1
ATOM 1513 O O . PHE A 1 193 ? -7.411 4.312 15.152 1.00 82.88 193 PHE A O 1
ATOM 1520 N N . ILE A 1 194 ? -7.041 2.599 13.772 1.00 82.75 194 ILE A N 1
ATOM 1521 C CA . ILE A 1 194 ? -6.301 3.354 12.773 1.00 82.75 194 ILE A CA 1
ATOM 1522 C C . ILE A 1 194 ? -7.047 3.232 11.460 1.00 82.75 194 ILE A C 1
ATOM 1524 O O . ILE A 1 194 ? -7.258 2.133 10.966 1.00 82.75 194 ILE A O 1
ATOM 1528 N N . PHE A 1 195 ? -7.448 4.366 10.905 1.00 81.38 195 PHE A N 1
ATOM 1529 C CA . PHE A 1 195 ? -8.253 4.430 9.697 1.00 81.38 195 PHE A CA 1
ATOM 1530 C C . PHE A 1 195 ? -7.437 5.041 8.563 1.00 81.38 195 PHE A C 1
ATOM 1532 O O . PHE A 1 195 ? -6.945 6.167 8.680 1.00 81.38 195 PHE A O 1
ATOM 1539 N N . ILE A 1 196 ? -7.317 4.302 7.466 1.00 81.38 196 ILE A N 1
ATOM 1540 C CA . ILE A 1 196 ? -6.597 4.696 6.258 1.00 81.38 196 ILE A CA 1
ATOM 1541 C C . ILE A 1 196 ? -7.638 4.846 5.144 1.00 81.38 196 ILE A C 1
ATOM 1543 O O . ILE A 1 196 ? -8.117 3.837 4.644 1.00 81.38 196 ILE A O 1
ATOM 1547 N N . PRO A 1 197 ? -8.046 6.066 4.764 1.00 79.62 197 PRO A N 1
ATOM 1548 C CA . PRO A 1 197 ? -9.044 6.261 3.723 1.00 79.62 197 PRO A CA 1
ATOM 1549 C C . PRO A 1 197 ? -8.488 5.878 2.351 1.00 79.62 197 PRO A C 1
ATOM 1551 O O . PRO A 1 197 ? -7.306 6.094 2.065 1.00 79.62 197 PRO A O 1
ATOM 1554 N N . SER A 1 198 ? -9.364 5.363 1.491 1.00 76.38 198 SER A N 1
ATOM 1555 C CA . SER A 1 198 ? -9.078 5.189 0.071 1.00 76.38 198 SER A CA 1
ATOM 1556 C C . SER A 1 198 ? -9.343 6.483 -0.708 1.00 76.38 198 SER A C 1
ATOM 1558 O O . SER A 1 198 ? -10.028 7.403 -0.249 1.00 76.38 198 SER A O 1
ATOM 1560 N N . SER A 1 199 ? -8.837 6.549 -1.938 1.00 73.69 199 SER A N 1
ATOM 1561 C CA . SER A 1 199 ? -9.151 7.610 -2.898 1.00 73.69 199 SER A CA 1
ATOM 1562 C C . SER A 1 199 ? -10.658 7.750 -3.175 1.00 73.69 199 SER A C 1
ATOM 1564 O O . SER A 1 199 ? -11.126 8.870 -3.378 1.00 73.69 199 SER A O 1
ATOM 1566 N N . ALA A 1 200 ? -11.428 6.656 -3.104 1.00 72.81 200 ALA A N 1
ATOM 1567 C CA . ALA A 1 200 ? -12.882 6.660 -3.292 1.00 72.81 200 ALA A CA 1
ATOM 1568 C C . ALA A 1 200 ? -13.663 7.212 -2.081 1.00 72.81 200 ALA A C 1
ATOM 1570 O O . ALA A 1 200 ? -14.782 7.707 -2.230 1.00 72.81 200 ALA A O 1
ATOM 1571 N N . ASP A 1 201 ? -13.059 7.213 -0.889 1.00 69.50 201 ASP A N 1
ATOM 1572 C CA . ASP A 1 201 ? -13.661 7.776 0.330 1.00 69.50 201 ASP A CA 1
ATOM 1573 C C . ASP A 1 201 ? -13.522 9.308 0.391 1.00 69.50 201 ASP A C 1
ATOM 1575 O O . ASP A 1 201 ? -14.069 9.978 1.275 1.00 69.50 201 ASP A O 1
ATOM 1579 N N . ALA A 1 202 ? -12.771 9.891 -0.547 1.00 63.88 202 ALA A N 1
ATOM 1580 C CA . ALA A 1 202 ? -12.517 11.316 -0.593 1.00 63.88 202 ALA A CA 1
ATOM 1581 C C . ALA A 1 202 ? -13.800 12.095 -0.933 1.00 63.88 202 ALA A C 1
ATOM 1583 O O . ALA A 1 202 ? -14.345 12.023 -2.031 1.00 63.88 202 ALA A O 1
ATOM 1584 N N . THR A 1 203 ? -14.253 12.925 0.007 1.00 58.94 203 THR A N 1
ATOM 1585 C CA . THR A 1 203 ? -15.394 13.845 -0.187 1.00 58.94 203 THR A CA 1
ATOM 1586 C C . THR A 1 203 ? -15.043 15.086 -1.022 1.00 58.94 203 THR A C 1
ATOM 1588 O O . THR A 1 203 ? -15.927 15.850 -1.403 1.00 58.94 203 THR A O 1
ATOM 1591 N N . THR A 1 204 ? -13.762 15.254 -1.361 1.00 47.81 204 THR A N 1
ATOM 1592 C CA . THR A 1 204 ? -13.234 16.274 -2.277 1.00 47.81 204 THR A CA 1
ATOM 1593 C C . THR A 1 204 ? -12.270 15.587 -3.239 1.00 47.81 204 THR A C 1
ATOM 1595 O O . THR A 1 204 ? -11.522 14.715 -2.814 1.00 47.81 204 THR A O 1
ATOM 1598 N N . ILE A 1 205 ? -12.254 15.977 -4.517 1.00 39.62 205 ILE A N 1
ATOM 1599 C CA . ILE A 1 205 ? -11.315 15.444 -5.519 1.00 39.62 205 ILE A CA 1
ATOM 1600 C C . ILE A 1 205 ? -9.878 15.697 -5.041 1.00 39.62 205 ILE A C 1
ATOM 1602 O O . ILE A 1 205 ? -9.470 16.850 -4.893 1.00 39.62 205 ILE A O 1
ATOM 1606 N N . VAL A 1 206 ? -9.114 14.631 -4.797 1.00 42.31 206 VAL A N 1
ATOM 1607 C CA . VAL A 1 206 ? -7.705 14.719 -4.404 1.00 42.31 206 VAL A CA 1
ATOM 1608 C C . VAL A 1 206 ? -6.841 14.110 -5.506 1.00 42.31 206 VAL A C 1
ATOM 1610 O O . VAL A 1 206 ? -6.802 12.899 -5.686 1.00 42.31 206 VAL A O 1
ATOM 1613 N N . THR A 1 207 ? -6.125 14.959 -6.244 1.00 36.16 207 THR A N 1
ATOM 1614 C CA . THR A 1 207 ? -4.956 14.550 -7.036 1.00 36.16 207 THR A CA 1
ATOM 1615 C C . THR A 1 207 ? -3.927 13.891 -6.122 1.00 36.16 207 THR A C 1
ATOM 1617 O O . THR A 1 207 ? -3.680 14.424 -5.045 1.00 36.16 207 THR A O 1
ATOM 1620 N N . PHE A 1 208 ? -3.352 12.782 -6.603 1.00 38.19 208 PHE A N 1
ATOM 1621 C CA . PHE A 1 208 ? -2.360 11.798 -6.106 1.00 38.19 208 PHE A CA 1
ATOM 1622 C C . PHE A 1 208 ? -1.394 12.125 -4.930 1.00 38.19 208 PHE A C 1
ATOM 1624 O O . PHE A 1 208 ? -0.647 11.257 -4.498 1.00 38.19 208 PHE A O 1
ATOM 1631 N N . CYS A 1 209 ? -1.390 13.331 -4.363 1.00 39.28 209 CYS A N 1
ATOM 1632 C CA . CYS A 1 209 ? -0.572 13.738 -3.222 1.00 39.28 209 CYS A CA 1
ATOM 1633 C C . CYS A 1 209 ? -1.331 14.704 -2.280 1.00 39.28 209 CYS A C 1
ATOM 1635 O O . CYS A 1 209 ? -0.899 15.830 -2.037 1.00 39.28 209 CYS A O 1
ATOM 1637 N N . GLY A 1 210 ? -2.502 14.311 -1.765 1.00 40.78 210 GLY A N 1
ATOM 1638 C CA . GLY A 1 210 ? -3.288 15.149 -0.842 1.00 40.78 210 GLY A CA 1
ATOM 1639 C C . GLY A 1 210 ? -3.468 14.548 0.545 1.00 40.78 210 GLY A C 1
ATOM 1640 O O . GLY A 1 210 ? -4.583 14.249 0.963 1.00 40.78 210 GLY A O 1
ATOM 1641 N N . CYS A 1 211 ? -2.373 14.430 1.294 1.00 43.81 211 CYS A N 1
ATOM 1642 C CA . CYS A 1 211 ? -2.358 13.808 2.622 1.00 43.81 211 CYS A CA 1
ATOM 1643 C C . CYS A 1 211 ? -3.042 14.620 3.745 1.00 43.81 211 CYS A C 1
ATOM 1645 O O . CYS A 1 211 ? -3.340 14.057 4.792 1.00 43.81 211 CYS A O 1
ATOM 1647 N N . ALA A 1 212 ? -3.309 15.922 3.586 1.00 36.78 212 ALA A N 1
ATOM 1648 C CA . ALA A 1 212 ? -3.735 16.767 4.716 1.00 36.78 212 ALA A CA 1
ATOM 1649 C C . ALA A 1 212 ? -5.244 17.086 4.777 1.00 36.78 212 ALA A C 1
ATOM 1651 O O . ALA A 1 212 ? -5.765 17.412 5.846 1.00 36.78 212 ALA A O 1
ATOM 1652 N N . ILE A 1 213 ? -5.961 17.019 3.649 1.00 38.56 213 ILE A N 1
ATOM 1653 C CA . ILE A 1 213 ? -7.364 17.473 3.565 1.00 38.56 213 ILE A CA 1
ATOM 1654 C C . ILE A 1 213 ? -8.337 16.378 4.041 1.00 38.56 213 ILE A C 1
ATOM 1656 O O . ILE A 1 213 ? -9.344 16.695 4.678 1.00 38.56 213 ILE A O 1
ATOM 1660 N N . GLN A 1 214 ? -7.996 15.100 3.831 1.00 42.91 214 GLN A N 1
ATOM 1661 C CA . GLN A 1 214 ? -8.801 13.950 4.274 1.00 42.91 214 GLN A CA 1
ATOM 1662 C C . GLN A 1 214 ? -8.850 13.811 5.812 1.00 42.91 214 GLN A C 1
ATOM 1664 O O . GLN A 1 214 ? -9.884 13.470 6.379 1.00 42.91 214 GLN A O 1
ATOM 1669 N N . ILE A 1 215 ? -7.768 14.162 6.519 1.00 41.44 215 ILE A N 1
ATOM 1670 C CA . ILE A 1 215 ? -7.660 13.988 7.983 1.00 41.44 215 ILE A CA 1
ATOM 1671 C C . ILE A 1 215 ? -8.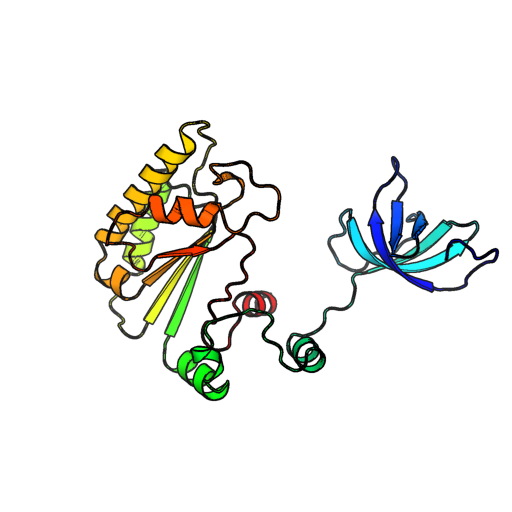513 15.016 8.757 1.00 41.44 215 ILE A C 1
ATOM 1673 O O . ILE A 1 215 ? -9.065 14.705 9.815 1.00 41.44 215 ILE A O 1
ATOM 1677 N N . LYS A 1 216 ? -8.666 16.247 8.238 1.00 36.62 216 LYS A N 1
ATOM 1678 C CA . LYS A 1 216 ? -9.483 17.293 8.889 1.00 36.62 216 LYS A CA 1
ATOM 1679 C C . LYS A 1 216 ? -10.984 17.008 8.828 1.00 36.62 216 LYS A C 1
ATOM 1681 O O . LYS A 1 216 ? -11.699 17.391 9.748 1.00 36.62 216 LYS A O 1
ATOM 1686 N N . SER A 1 217 ? -11.450 16.352 7.769 1.00 42.12 217 SER A N 1
ATOM 1687 C CA . SER A 1 217 ? -12.853 15.957 7.616 1.00 42.12 217 SER A CA 1
ATOM 1688 C C . SER A 1 217 ? -13.165 14.696 8.428 1.00 42.12 217 SER A C 1
ATOM 1690 O O . SER A 1 217 ? -14.200 14.644 9.077 1.00 42.12 217 SER A O 1
ATOM 1692 N N . ALA A 1 218 ? -12.232 13.745 8.521 1.00 40.19 218 ALA A N 1
ATOM 1693 C CA . ALA A 1 218 ? -12.411 12.516 9.293 1.00 40.19 218 ALA A CA 1
ATOM 1694 C C . ALA A 1 218 ? -12.574 12.719 10.816 1.00 40.19 218 ALA A C 1
ATOM 1696 O O . ALA A 1 218 ? -13.478 12.147 11.426 1.00 40.19 218 ALA A O 1
ATOM 1697 N N . LYS A 1 219 ? -11.781 13.613 11.431 1.00 42.06 219 LYS A N 1
ATOM 1698 C CA . LYS A 1 219 ? -11.976 14.014 12.844 1.00 42.06 219 LYS A CA 1
ATOM 1699 C C . LYS A 1 219 ? -13.324 14.696 13.105 1.00 42.06 219 LYS A C 1
ATOM 1701 O O . LYS A 1 219 ? -13.768 14.718 14.245 1.00 42.06 219 LYS A O 1
ATOM 1706 N N . LEU A 1 220 ? -13.961 15.255 12.074 1.00 43.31 220 LEU A N 1
ATOM 1707 C CA . LEU A 1 220 ? -15.288 15.859 12.182 1.00 43.31 220 LEU A CA 1
ATOM 1708 C C . LEU A 1 220 ? -16.395 14.795 12.285 1.00 43.31 220 LEU A C 1
ATOM 1710 O O . LEU A 1 220 ? -17.455 15.088 12.828 1.00 43.31 220 LEU A O 1
ATOM 1714 N N . TYR A 1 221 ? -16.154 13.577 11.782 1.00 48.03 221 TYR A N 1
ATOM 1715 C CA . TYR A 1 221 ? -17.161 12.512 11.742 1.00 48.03 221 TYR A CA 1
ATOM 1716 C C . TYR A 1 221 ? -17.191 11.647 13.006 1.00 48.03 221 TYR A C 1
ATOM 1718 O O . TYR A 1 221 ? -18.237 11.103 13.349 1.00 48.03 221 TYR A O 1
ATOM 1726 N N . ILE A 1 222 ? -16.083 11.560 13.746 1.00 47.66 222 ILE A N 1
ATOM 1727 C CA . ILE A 1 222 ? -16.041 10.874 15.041 1.00 47.66 222 ILE A CA 1
ATOM 1728 C C . ILE A 1 222 ? -16.248 11.903 16.157 1.00 47.66 222 ILE A C 1
ATOM 1730 O O . ILE A 1 222 ? -15.311 12.376 16.791 1.00 47.66 222 ILE A O 1
ATOM 1734 N N . GLY A 1 223 ? -17.509 12.260 16.397 1.00 41.78 223 GLY A N 1
ATOM 1735 C CA . GLY A 1 223 ? -17.921 13.071 17.549 1.00 41.78 223 GLY A CA 1
ATOM 1736 C C . GLY A 1 223 ? -18.136 12.264 18.837 1.00 41.78 223 GLY A C 1
ATOM 1737 O O . GLY A 1 223 ? -18.752 12.778 19.765 1.00 41.78 223 GLY A O 1
ATOM 1738 N N . ASN A 1 224 ? -17.712 10.994 18.879 1.00 48.62 224 ASN A N 1
ATOM 1739 C CA . ASN A 1 224 ? -18.130 10.030 19.899 1.00 48.62 224 ASN A CA 1
ATOM 1740 C C . ASN A 1 224 ? -16.952 9.599 20.795 1.00 48.62 224 ASN A C 1
ATOM 1742 O O . ASN A 1 224 ? -15.909 9.175 20.292 1.00 48.62 224 ASN A O 1
ATOM 1746 N N . GLU A 1 225 ? -17.122 9.676 22.121 1.00 52.47 225 GLU A N 1
ATOM 1747 C CA . GLU A 1 225 ? -16.078 9.379 23.126 1.00 52.47 225 GLU A CA 1
ATOM 1748 C C . GLU A 1 225 ? -15.530 7.938 23.026 1.00 52.47 225 GLU A C 1
ATOM 1750 O O . GLU A 1 225 ? -14.386 7.668 23.403 1.00 52.47 225 GLU A O 1
ATOM 1755 N N . SER A 1 226 ? -16.317 7.022 22.453 1.00 51.81 226 SER A N 1
ATOM 1756 C CA . SER A 1 226 ? -16.008 5.594 22.288 1.00 51.81 226 SER A CA 1
ATOM 1757 C C . SER A 1 226 ? -14.876 5.294 21.299 1.00 51.81 226 SER A C 1
ATOM 1759 O O . SER A 1 226 ? -14.286 4.221 21.361 1.00 51.81 226 SER A O 1
ATOM 1761 N N . LEU A 1 227 ? -14.546 6.229 20.404 1.00 57.22 227 LEU A N 1
ATOM 1762 C CA . LEU A 1 227 ? -13.407 6.138 19.479 1.00 57.22 227 LEU A CA 1
ATOM 1763 C C . LEU A 1 227 ? -12.361 7.222 19.790 1.00 57.22 227 LEU A C 1
ATOM 1765 O O . LEU A 1 227 ? -11.655 7.700 18.905 1.00 57.22 227 LEU A O 1
ATOM 1769 N N . SER A 1 228 ? -12.234 7.610 21.060 1.00 54.69 228 SER A N 1
ATOM 1770 C CA . SER A 1 228 ? -11.234 8.587 21.523 1.00 54.69 228 SER A CA 1
ATOM 1771 C C . SER A 1 228 ? -9.784 8.179 21.221 1.00 54.69 228 SER A C 1
ATOM 1773 O O . SER A 1 228 ? -8.934 9.044 21.028 1.00 54.69 228 SER A O 1
ATOM 1775 N N . ASN A 1 229 ? -9.525 6.875 21.095 1.00 60.12 229 ASN A N 1
ATOM 1776 C CA . ASN A 1 229 ? -8.237 6.284 20.717 1.00 60.12 229 ASN A CA 1
ATOM 1777 C C . ASN A 1 229 ? -8.094 6.031 19.200 1.00 60.12 229 ASN A C 1
ATOM 1779 O O . ASN A 1 229 ? -7.317 5.170 18.783 1.00 60.12 229 ASN A O 1
ATOM 1783 N N . SER A 1 230 ? -8.872 6.729 18.365 1.00 61.47 230 SER A N 1
ATOM 1784 C CA . SER A 1 230 ? -8.804 6.585 16.908 1.00 61.47 230 SER A CA 1
ATOM 1785 C C . SER A 1 230 ? -7.841 7.574 16.247 1.00 61.47 230 SER A C 1
ATOM 1787 O O . SER A 1 230 ? -7.732 8.739 16.641 1.00 61.47 230 SER A O 1
ATOM 1789 N N . LEU A 1 231 ? -7.149 7.116 15.205 1.00 66.31 231 LEU A N 1
ATOM 1790 C CA . LEU A 1 231 ? -6.247 7.922 14.391 1.00 66.31 231 LEU A CA 1
ATOM 1791 C C . LEU A 1 231 ? -6.578 7.747 12.908 1.00 66.31 231 LEU A C 1
ATOM 1793 O O . LEU A 1 231 ? -6.556 6.637 12.392 1.00 66.31 231 LEU A O 1
ATOM 1797 N N . PHE A 1 232 ? -6.826 8.853 12.207 1.00 58.19 232 PHE A N 1
ATOM 1798 C CA . PHE A 1 232 ? -6.891 8.856 10.746 1.00 58.19 232 PHE A CA 1
ATOM 1799 C C . PHE A 1 232 ? -5.527 9.187 10.157 1.00 58.19 232 PHE A C 1
ATOM 1801 O O . PHE A 1 232 ? -4.891 10.168 10.552 1.00 58.19 232 PHE A O 1
ATOM 1808 N N . VAL A 1 233 ? -5.107 8.364 9.207 1.00 59.62 233 VAL A N 1
ATOM 1809 C CA . VAL A 1 233 ? -3.773 8.347 8.606 1.00 59.62 233 VAL A CA 1
ATOM 1810 C C . VAL A 1 233 ? -3.943 8.367 7.084 1.00 59.62 233 VAL A C 1
ATOM 1812 O O . VAL A 1 233 ? -4.933 7.843 6.594 1.00 59.62 233 VAL A O 1
ATOM 1815 N N . SER A 1 234 ? -3.057 9.006 6.313 1.00 54.97 234 SER A N 1
ATOM 1816 C CA . SER A 1 234 ? -3.231 9.057 4.849 1.00 54.97 234 SER A CA 1
ATOM 1817 C C . SER A 1 234 ? -2.840 7.739 4.165 1.00 54.97 234 SER A C 1
ATOM 1819 O O . SER A 1 234 ? -2.054 6.966 4.704 1.00 54.97 234 SER A O 1
ATOM 1821 N N . GLN A 1 235 ? -3.357 7.507 2.953 1.00 50.88 235 GLN A N 1
ATOM 1822 C CA . GLN A 1 235 ? -3.186 6.260 2.187 1.00 50.88 235 GLN A CA 1
ATOM 1823 C C . GLN A 1 235 ? -1.722 5.882 1.886 1.00 50.88 235 GLN A C 1
ATOM 1825 O O . GLN A 1 235 ? -1.406 4.705 1.782 1.00 50.88 235 GLN A O 1
ATOM 1830 N N . ASN A 1 236 ? -0.827 6.875 1.821 1.00 51.38 236 ASN A N 1
ATOM 1831 C CA . ASN A 1 236 ? 0.618 6.691 1.631 1.00 51.38 236 ASN A CA 1
ATOM 1832 C C . ASN A 1 236 ? 1.430 7.024 2.890 1.00 51.38 236 ASN A C 1
ATOM 1834 O O . ASN A 1 236 ? 2.633 7.270 2.809 1.00 51.38 236 ASN A O 1
ATOM 1838 N N . CYS A 1 237 ? 0.795 7.107 4.058 1.00 45.16 237 CYS A N 1
ATOM 1839 C CA . CYS A 1 237 ? 1.573 7.167 5.282 1.00 45.16 237 CYS A CA 1
ATOM 1840 C C . CYS A 1 237 ? 2.243 5.815 5.476 1.00 45.16 237 CYS A C 1
ATOM 1842 O O . CYS A 1 237 ? 1.581 4.808 5.724 1.00 45.16 237 CYS A O 1
ATOM 1844 N N . CYS A 1 238 ? 3.573 5.820 5.485 1.00 42.56 238 CYS A N 1
ATOM 1845 C CA . CYS A 1 238 ? 4.289 4.865 6.309 1.00 42.56 238 CYS A CA 1
ATOM 1846 C C . CYS A 1 238 ? 3.650 4.924 7.703 1.00 42.56 238 CYS A C 1
ATOM 1848 O O . CYS A 1 238 ? 3.353 6.023 8.189 1.00 42.56 238 CYS A O 1
ATOM 1850 N N . PHE A 1 239 ? 3.424 3.776 8.344 1.00 39.47 239 PHE A N 1
ATOM 1851 C CA . PHE A 1 239 ? 3.122 3.719 9.774 1.00 39.47 239 PHE A CA 1
ATOM 1852 C C . PHE A 1 239 ? 4.333 4.262 10.548 1.00 39.47 239 PHE A C 1
ATOM 1854 O O . PHE A 1 239 ? 5.101 3.536 11.154 1.00 39.47 239 PHE A O 1
ATOM 1861 N N . SER A 1 240 ? 4.514 5.579 10.501 1.00 30.36 240 SER A N 1
ATOM 1862 C CA . SER A 1 240 ? 5.549 6.357 11.179 1.00 30.36 240 SER A CA 1
ATOM 1863 C C . SER A 1 240 ? 5.152 6.617 12.641 1.00 30.36 240 SER A C 1
ATOM 1865 O O . SER A 1 240 ? 5.844 7.276 13.413 1.00 30.36 240 SER A O 1
ATOM 1867 N N . ARG A 1 241 ? 4.060 5.997 13.109 1.00 35.00 241 ARG A N 1
ATOM 1868 C CA . ARG A 1 241 ? 3.954 5.678 14.528 1.00 35.00 241 ARG A CA 1
ATOM 1869 C C . ARG A 1 241 ? 4.813 4.437 14.756 1.00 35.00 241 ARG A C 1
ATOM 1871 O O . ARG A 1 241 ? 4.307 3.326 14.651 1.00 35.00 241 ARG A O 1
ATOM 1878 N N . ARG A 1 242 ? 6.113 4.656 15.005 1.00 45.25 242 ARG A N 1
ATOM 1879 C CA . ARG A 1 242 ? 7.057 3.605 15.410 1.00 45.25 242 ARG A CA 1
ATOM 1880 C C . ARG A 1 242 ? 6.392 2.760 16.494 1.00 45.25 242 ARG A C 1
ATOM 1882 O O . ARG A 1 242 ? 6.100 3.283 17.574 1.00 45.25 242 ARG A O 1
ATOM 1889 N N . TYR A 1 243 ? 6.140 1.484 16.218 1.00 46.12 243 TYR A N 1
ATOM 1890 C CA . TYR A 1 243 ? 5.995 0.534 17.306 1.00 46.12 243 TYR A CA 1
ATOM 1891 C C . TYR A 1 243 ? 7.415 0.162 17.691 1.00 46.12 243 TYR A C 1
ATOM 1893 O O . TYR A 1 243 ? 8.053 -0.646 17.034 1.00 46.12 243 TYR A O 1
ATOM 1901 N N . CYS A 1 244 ? 7.941 0.871 18.686 1.00 52.47 244 CYS A N 1
ATOM 1902 C CA . CYS A 1 244 ? 9.303 0.696 19.164 1.00 52.47 244 CYS A CA 1
ATOM 1903 C C . CYS A 1 244 ? 10.367 0.777 18.044 1.00 52.47 244 CYS A C 1
ATOM 1905 O O . CYS A 1 244 ? 10.694 1.889 17.623 1.00 52.47 244 CYS A O 1
ATOM 1907 N N . ILE A 1 245 ? 10.909 -0.356 17.582 1.00 44.72 245 ILE A N 1
ATOM 1908 C CA . ILE A 1 245 ? 11.965 -0.435 16.551 1.00 44.72 245 ILE A CA 1
ATOM 1909 C C . ILE A 1 245 ? 11.451 -0.925 15.196 1.00 44.72 245 ILE A C 1
ATOM 1911 O O . ILE A 1 245 ? 12.161 -0.793 14.201 1.00 44.72 245 ILE A O 1
ATOM 1915 N N . SER A 1 246 ? 10.238 -1.471 15.135 1.00 47.94 246 SER A N 1
ATOM 1916 C CA . SER A 1 246 ? 9.713 -2.095 13.927 1.00 47.94 246 SER A CA 1
ATOM 1917 C C . SER A 1 246 ? 8.934 -1.116 13.044 1.00 47.94 246 SER A C 1
ATOM 1919 O O . SER A 1 246 ? 7.976 -0.455 13.457 1.00 47.94 246 SER A O 1
ATOM 1921 N N . ASN A 1 247 ? 9.330 -1.072 11.770 1.00 48.84 247 ASN A N 1
ATOM 1922 C CA . ASN A 1 247 ? 8.489 -0.579 10.690 1.00 48.84 247 ASN A CA 1
ATOM 1923 C C . ASN A 1 247 ? 7.628 -1.746 10.189 1.00 48.84 247 ASN A C 1
ATOM 1925 O O . ASN A 1 247 ? 8.145 -2.739 9.679 1.00 48.84 247 ASN A O 1
ATOM 1929 N N . LEU A 1 248 ? 6.302 -1.629 10.284 1.00 45.75 248 LEU A N 1
ATOM 1930 C CA . LEU A 1 248 ? 5.375 -2.669 9.805 1.00 45.75 248 LEU A CA 1
ATOM 1931 C C . LEU A 1 248 ? 5.523 -2.964 8.301 1.00 45.75 248 LEU A C 1
ATOM 1933 O O . LEU A 1 248 ? 5.233 -4.074 7.864 1.00 45.75 248 LEU A O 1
ATOM 1937 N N . SER A 1 249 ? 6.022 -2.005 7.514 1.00 33.44 249 SER A N 1
ATOM 1938 C CA . SER A 1 249 ? 6.342 -2.209 6.097 1.00 33.44 249 SER A CA 1
ATOM 1939 C C . SER A 1 249 ? 7.519 -3.164 5.872 1.00 33.44 249 SER A C 1
ATOM 1941 O O . SER A 1 249 ? 7.527 -3.879 4.878 1.00 33.44 249 SER A O 1
ATOM 1943 N N . GLU A 1 250 ? 8.498 -3.206 6.781 1.00 30.75 250 GLU A N 1
ATOM 1944 C CA . GLU A 1 250 ? 9.659 -4.104 6.669 1.00 30.75 250 GLU A CA 1
ATOM 1945 C C . GLU A 1 250 ? 9.327 -5.531 7.111 1.00 30.75 250 GLU A C 1
ATOM 1947 O O . GLU A 1 250 ? 9.832 -6.487 6.529 1.00 30.75 250 GLU A O 1
ATOM 1952 N N . GLN A 1 251 ? 8.434 -5.705 8.091 1.00 28.39 251 GLN A N 1
ATOM 1953 C CA . GLN A 1 251 ? 8.047 -7.043 8.551 1.00 28.39 251 GLN A CA 1
ATOM 1954 C C . GLN A 1 251 ? 7.199 -7.814 7.528 1.00 28.39 251 GLN A C 1
ATOM 1956 O O . GLN A 1 251 ? 7.299 -9.036 7.462 1.00 28.39 251 GLN A O 1
ATOM 1961 N N . LEU A 1 252 ? 6.415 -7.124 6.692 1.00 27.39 252 LEU A N 1
ATOM 1962 C CA . LEU A 1 252 ? 5.633 -7.760 5.623 1.00 27.39 252 LEU A CA 1
ATOM 1963 C C . LEU A 1 252 ? 6.511 -8.277 4.470 1.00 27.39 252 LEU A C 1
ATOM 1965 O O . LEU A 1 252 ? 6.192 -9.307 3.889 1.00 27.39 252 LEU A O 1
ATOM 1969 N N . LEU A 1 253 ? 7.644 -7.625 4.185 1.00 27.12 253 LEU A N 1
ATOM 1970 C CA . LEU A 1 253 ? 8.603 -8.051 3.152 1.00 27.12 253 LEU A CA 1
ATOM 1971 C C . LEU A 1 253 ? 9.388 -9.319 3.524 1.00 27.12 253 LEU A C 1
ATOM 1973 O O . LEU A 1 253 ? 9.935 -9.978 2.647 1.00 27.12 253 LEU A O 1
ATOM 1977 N N . HIS A 1 254 ? 9.444 -9.667 4.810 1.00 26.48 254 HIS A N 1
ATOM 1978 C CA . HIS A 1 254 ? 10.101 -10.881 5.301 1.00 26.48 254 HIS A CA 1
ATOM 1979 C C . HIS A 1 254 ? 9.129 -12.042 5.571 1.00 26.48 254 HIS A C 1
ATOM 1981 O O . HIS A 1 254 ? 9.564 -13.100 6.026 1.00 26.48 254 HIS A O 1
ATOM 1987 N N . ALA A 1 255 ? 7.830 -11.849 5.314 1.00 24.75 255 ALA A N 1
ATOM 1988 C CA . ALA A 1 255 ? 6.788 -12.854 5.522 1.00 24.75 255 ALA A CA 1
ATOM 1989 C C . ALA A 1 255 ? 6.424 -13.657 4.251 1.00 24.75 255 ALA A C 1
ATOM 1991 O O . ALA A 1 255 ? 5.526 -14.498 4.322 1.00 24.75 255 ALA A O 1
ATOM 1992 N N . GLU A 1 256 ? 7.121 -13.432 3.129 1.00 24.44 256 GLU A N 1
ATOM 1993 C CA . GLU A 1 256 ? 7.022 -14.222 1.886 1.00 24.44 256 GLU A CA 1
ATOM 1994 C C . GLU A 1 256 ? 8.258 -15.100 1.640 1.00 24.44 256 GLU A C 1
ATOM 1996 O O . GLU A 1 256 ? 9.399 -14.603 1.795 1.00 24.44 256 GLU A O 1
#

pLDDT: mean 73.89, std 19.4, range [24.44, 95.25]

Sequence (256 aa):
LCGFQGSLKSTVIVGMMSQLKHHTFHLEDLTGDIEMNLTDTNFQPGLYVENMIVMVEGFVSDSVLHATTIGFPPIESAEQSLNHLDNMDLFGGQKEIQELNLNELSQLEQTFEAMFIFLSDIFLDSSKVLKALNCLFDGFAENDPSQVLFFVFAGEFLSEYYGIQQASVLHDGFKALADIVANYPNLTKRAQFIFIPSSADATTIVTFCGCAIQIKSAKLYIGNESLSNSLFVSQNCCFSRRYCISNLSEQLLHAE

Radius of gyration: 24.58 Å; chains: 1; bounding box: 55×32×66 Å